Protein 4LH6 (pdb70)

Organism: Enterococcus faecalis (strain ATCC 700802 / V583) (NCBI:txid226185)

CATH classification: 1.10.287.610 (+2 more: 3.30.1490.70, 3.30.470.30)

Sequence (322 aa):
EQQPLTLTAATTRAQELRKQLNQYSSHEYYVKDQPSVEDYVYDRLYKELVDIETEEFPDLITPDSPTQRVGGKVLSGFEKAPHDIPMYSLNDGFSKEDIFAFDERVRKAIGKPVAYCCELKIDGLAISLRYENGVFVRGATRGDGTVGENITENLRTVRSVPMRLTEPISVEVRGEECYMPKQSFVALNEEREENGQDIFANPRNAAAGSLRQQLDTKIVAKRNNLNTFLYYTVADFGPMKAKTQQFEALEELSAIGFRTNPERQQLCQSIDEVWAYIEEYHEKRSTLPYEIDGIVIKVNEFALQDDELGFTVKAPRRWAIAYKKFPPEEAET

Nearest PDB structures (foldseek):
  1tae-assembly1_A  TM=7.612E-01  e=9.261E-59  Enterococcus faecalis V583
  8jyd-assembly1_A  TM=7.600E-01  e=1.584E-55  Enterococcus faecalis V583
  5fpr-assembly1_A  TM=9.418E-01  e=7.174E-47  Staphylococcus aureus
  3jsn-assembly1_A  TM=9.505E-01  e=4.421E-44  Staphylococcus aureus
  6ksd-assembly1_A  TM=7.596E-01  e=4.116E-35  Mycobacterium tuberculosis H37Rv

Structure (mmCIF, N/CA/C/O backbone):
data_4LH6
#
_entry.id   4LH6
#
_cell.length_a   48.955
_cell.length_b   104.377
_cell.length_c   136.709
_cell.angle_alpha   90.00
_cell.angle_beta   90.00
_cell.angle_gamma   90.00
#
_symmetry.space_group_name_H-M   'C 2 2 21'
#
loop_
_entity.id
_entity.type
_entity.pdbx_description
1 polymer 'DNA ligase'
2 non-polymer 4-amino-2-bromothieno[3,2-c]pyridine-7-carboxamide
3 non-polymer 'BETA-NICOTINAMIDE RIBOSE MONOPHOSPHATE'
4 non-polymer 'ACETATE ION'
5 non-polymer 'SODIUM ION'
6 water water
#
loop_
_atom_site.group_PDB
_atom_site.id
_atom_site.type_symbol
_atom_site.label_atom_id
_atom_site.label_alt_id
_atom_site.label_comp_id
_atom_site.label_asym_id
_atom_site.label_entity_id
_atom_site.label_seq_id
_atom_site.pdbx_PDB_ins_code
_atom_site.Cartn_x
_atom_site.Cartn_y
_atom_site.Cartn_z
_atom_site.occupancy
_atom_site.B_iso_or_equiv
_atom_site.auth_seq_id
_atom_site.auth_comp_id
_atom_site.auth_asym_id
_atom_site.auth_atom_id
_atom_site.pdbx_PDB_model_num
ATOM 1 N N . GLU A 1 2 ? -31.305 61.853 18.726 1.00 58.86 2 GLU A N 1
ATOM 2 C CA . GLU A 1 2 ? -29.894 62.326 18.818 1.00 58.44 2 GLU A CA 1
ATOM 3 C C . GLU A 1 2 ? -29.067 61.520 19.830 1.00 56.42 2 GLU A C 1
ATOM 4 O O . GLU A 1 2 ? -27.947 61.906 20.167 1.00 56.91 2 GLU A O 1
ATOM 10 N N . GLN A 1 3 ? -29.613 60.399 20.300 1.00 54.18 3 GLN A N 1
ATOM 11 C CA . GLN A 1 3 ? -28.916 59.545 21.268 1.00 52.00 3 GLN A CA 1
ATOM 12 C C . GLN A 1 3 ? -27.863 58.666 20.574 1.00 50.42 3 GLN A C 1
ATOM 13 O O . GLN A 1 3 ? -28.111 58.143 19.487 1.00 50.69 3 GLN A O 1
ATOM 19 N N . GLN A 1 4 ? -26.697 58.521 21.210 1.00 47.57 4 GLN A N 1
ATOM 20 C CA . GLN A 1 4 ? -25.586 57.689 20.703 1.00 45.13 4 GLN A CA 1
ATOM 21 C C . GLN A 1 4 ? -26.008 56.215 20.615 1.00 43.37 4 GLN A C 1
ATOM 22 O O . GLN A 1 4 ? -26.698 55.719 21.509 1.00 44.90 4 GLN A O 1
ATOM 28 N N . PRO A 1 5 ? -25.614 55.515 19.531 1.00 39.44 5 PRO A N 1
ATOM 29 C CA . PRO A 1 5 ? -26.055 54.125 19.365 1.00 37.53 5 PRO A CA 1
ATOM 30 C C . PRO A 1 5 ? -25.496 53.133 20.384 1.00 35.06 5 PRO A C 1
ATOM 31 O O . PRO A 1 5 ? -26.204 52.209 20.776 1.00 34.53 5 PRO A O 1
ATOM 35 N N . LEU A 1 6 ? -24.242 53.309 20.797 1.00 33.51 6 LEU A N 1
ATOM 36 C CA . LEU A 1 6 ? -23.592 52.346 21.683 1.00 32.56 6 LEU A CA 1
ATOM 37 C C . LEU A 1 6 ? -23.696 52.735 23.154 1.00 31.72 6 LEU A C 1
ATOM 38 O O . LEU A 1 6 ? -23.446 53.880 23.522 1.00 32.37 6 LEU A O 1
ATOM 43 N N . THR A 1 7 ? -24.079 51.770 23.983 1.00 31.54 7 THR A N 1
ATOM 44 C CA . THR A 1 7 ? -23.888 51.879 25.424 1.00 31.04 7 THR A CA 1
ATOM 45 C C . THR A 1 7 ? -22.433 51.526 25.718 1.00 31.27 7 THR A C 1
ATOM 46 O O . THR A 1 7 ? -21.723 51.018 24.845 1.00 30.96 7 THR A O 1
ATOM 50 N N . LEU A 1 8 ? -21.991 51.774 26.946 1.00 31.24 8 LEU A N 1
ATOM 51 C CA . LEU A 1 8 ? -20.623 51.429 27.335 1.00 31.61 8 LEU A CA 1
ATOM 52 C C . LEU A 1 8 ? -20.369 49.927 27.191 1.00 30.80 8 LEU A C 1
ATOM 53 O O . LEU A 1 8 ? -19.337 49.518 26.661 1.00 31.15 8 LEU A O 1
ATOM 58 N N . THR A 1 9 ? -21.311 49.106 27.649 1.00 30.63 9 THR A N 1
ATOM 59 C CA . THR A 1 9 ? -21.147 47.657 27.588 1.00 31.10 9 THR A CA 1
ATOM 60 C C . THR A 1 9 ? -21.100 47.163 26.131 1.00 30.79 9 THR A C 1
ATOM 61 O O . THR A 1 9 ? -20.282 46.305 25.790 1.00 30.81 9 THR A O 1
ATOM 65 N N . ALA A 1 10 ? -21.949 47.728 25.273 1.00 30.14 10 ALA A N 1
ATOM 66 C CA . ALA A 1 10 ? -21.935 47.382 23.850 1.00 29.57 10 ALA A CA 1
ATOM 67 C C . ALA A 1 10 ? -20.620 47.824 23.204 1.00 29.21 10 ALA A C 1
ATOM 68 O O . ALA A 1 10 ? -20.041 47.090 22.399 1.00 28.83 10 ALA A O 1
ATOM 70 N N . ALA A 1 11 ? -20.154 49.016 23.567 1.00 29.01 11 ALA A N 1
ATOM 71 C CA . ALA A 1 11 ? -18.895 49.544 23.045 1.00 28.88 11 ALA A CA 1
ATOM 72 C C . ALA A 1 11 ? -17.709 48.705 23.503 1.00 29.47 11 ALA A C 1
ATOM 73 O O . ALA A 1 11 ? -16.770 48.476 22.735 1.00 29.02 11 ALA A O 1
ATOM 75 N N . THR A 1 12 ? -17.754 48.255 24.755 1.00 29.78 12 THR A N 1
ATOM 76 C CA . THR A 1 12 ? -16.685 47.436 25.324 1.00 30.27 12 THR A CA 1
ATOM 77 C C . THR A 1 12 ? -16.559 46.106 24.588 1.00 30.34 12 THR A C 1
ATOM 78 O O . THR A 1 12 ? -15.461 45.688 24.225 1.00 31.04 12 THR A O 1
ATOM 82 N N . THR A 1 13 ? -17.690 45.447 24.361 1.00 30.16 13 THR A N 1
ATOM 83 C CA . THR A 1 13 ? -17.704 44.168 23.658 1.00 29.80 13 THR A CA 1
ATOM 84 C C . THR A 1 13 ? -17.288 44.339 22.193 1.00 29.92 13 THR A C 1
ATOM 85 O O . THR A 1 13 ? -16.488 43.549 21.680 1.00 29.22 13 THR A O 1
ATOM 89 N N . ARG A 1 14 ? -17.799 45.381 21.539 1.00 28.75 14 ARG A N 1
ATOM 90 C CA . ARG A 1 14 ? -17.454 45.639 20.139 1.00 28.73 14 ARG A CA 1
ATOM 91 C C . ARG A 1 14 ? -15.968 45.959 19.972 1.00 28.46 14 ARG A C 1
ATOM 92 O O . ARG A 1 14 ? -15.335 45.497 19.019 1.00 28.13 14 ARG A O 1
ATOM 100 N N . ALA A 1 15 ? -15.418 46.758 20.886 1.00 28.74 15 ALA A N 1
ATOM 101 C CA . ALA A 1 15 ? -13.985 47.079 20.871 1.00 28.34 15 ALA A CA 1
ATOM 102 C C . ALA A 1 15 ? -13.139 45.815 20.982 1.00 28.77 15 ALA A C 1
ATOM 103 O O . ALA A 1 15 ? -12.162 45.646 20.250 1.00 28.27 15 ALA A O 1
ATOM 105 N N . GLN A 1 16 ? -13.518 44.928 21.899 1.00 29.34 16 GLN A N 1
ATOM 106 C CA . GLN A 1 16 ? -12.847 43.640 22.043 1.00 30.97 16 GLN A CA 1
ATOM 107 C C . GLN A 1 16 ? -12.884 42.850 20.733 1.00 30.48 16 GLN A C 1
ATOM 108 O O . GLN A 1 16 ? -11.857 42.348 20.290 1.00 30.08 16 GLN A O 1
ATOM 114 N N . GLU A 1 17 ? -14.061 42.758 20.114 1.00 30.07 17 GLU A N 1
ATOM 115 C CA . GLU A 1 17 ? -14.210 42.069 18.827 1.00 30.02 17 GLU A CA 1
ATOM 116 C C . GLU A 1 17 ? -13.292 42.670 17.760 1.00 28.41 17 GLU A C 1
ATOM 117 O O . GLU A 1 17 ? -12.573 41.952 17.067 1.00 27.59 17 GLU A O 1
ATOM 123 N N . LEU A 1 18 ? -13.340 43.989 17.629 1.00 27.75 18 LEU A N 1
ATOM 124 C CA . LEU A 1 18 ? -12.545 44.695 16.623 1.00 26.95 18 LEU A CA 1
ATOM 125 C C . LEU A 1 18 ? -11.047 44.478 16.836 1.00 26.97 18 LEU A C 1
ATOM 126 O O . LEU A 1 18 ? -10.314 44.229 15.880 1.00 27.30 18 LEU A O 1
ATOM 131 N N . ARG A 1 19 ? -10.595 44.560 18.084 1.00 27.93 19 ARG A N 1
ATOM 132 C CA . ARG A 1 19 ? -9.172 44.358 18.383 1.00 2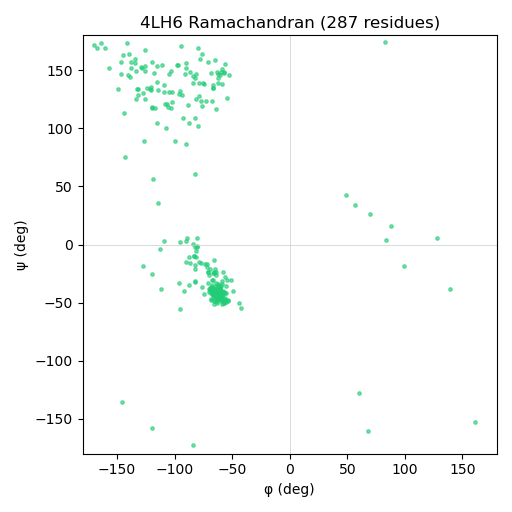8.38 19 ARG A CA 1
ATOM 133 C C . ARG A 1 19 ? -8.697 42.964 18.001 1.00 28.77 19 ARG A C 1
ATOM 134 O O . ARG A 1 19 ? -7.612 42.807 17.439 1.00 28.18 19 ARG A O 1
ATOM 142 N N . LYS A 1 20 ? -9.503 41.956 18.313 1.00 29.62 20 LYS A N 1
ATOM 143 C CA . LYS A 1 20 ? -9.176 40.583 17.950 1.00 30.50 20 LYS A CA 1
ATOM 144 C C . LYS A 1 20 ? -9.043 40.445 16.434 1.00 29.33 20 LYS A C 1
ATOM 145 O O . LYS A 1 20 ? -8.057 39.897 15.940 1.00 28.60 20 LYS A O 1
ATOM 151 N N . GLN A 1 21 ? -10.012 40.981 15.701 1.00 28.09 21 GLN A N 1
ATOM 152 C CA . GLN A 1 21 ? -10.014 40.889 14.243 1.00 28.14 21 GLN A CA 1
ATOM 153 C C . GLN A 1 21 ? -8.866 41.671 13.596 1.00 26.58 21 GLN A C 1
ATOM 154 O O . GLN A 1 21 ? -8.240 41.192 12.649 1.00 25.93 21 GLN A O 1
ATOM 160 N N . LEU A 1 22 ? -8.600 42.870 14.107 1.00 24.85 22 LEU A N 1
ATOM 161 C CA . LEU A 1 22 ? -7.523 43.716 13.577 1.00 25.17 22 LEU A CA 1
ATOM 162 C C . LEU A 1 22 ? -6.141 43.130 13.889 1.00 24.89 22 LEU A C 1
ATOM 163 O O . LEU A 1 22 ? -5.226 43.209 13.060 1.00 24.57 22 LEU A O 1
ATOM 168 N N . ASN A 1 23 ? -5.993 42.535 15.071 1.00 25.99 23 ASN A N 1
ATOM 169 C CA . ASN A 1 23 ? -4.743 41.859 15.426 1.00 26.78 23 ASN A CA 1
ATOM 170 C C . ASN A 1 23 ? -4.480 40.655 14.518 1.00 27.07 23 ASN A C 1
ATOM 171 O O . ASN A 1 23 ? -3.339 40.419 14.102 1.00 27.25 23 ASN A O 1
ATOM 176 N N . GLN A 1 24 ? -5.540 39.917 14.189 1.00 26.87 24 GLN A N 1
ATOM 177 C CA . GLN A 1 24 ? -5.442 38.790 13.266 1.00 27.53 24 GLN A CA 1
ATOM 178 C C . GLN A 1 24 ? -5.007 39.274 11.883 1.00 26.51 24 GLN A C 1
ATOM 179 O O . GLN A 1 24 ? -4.066 38.738 11.300 1.00 25.74 24 GLN A O 1
ATOM 185 N N . TYR A 1 25 ? -5.688 40.294 11.368 1.00 25.36 25 TYR A N 1
ATOM 186 C CA . TYR A 1 25 ? -5.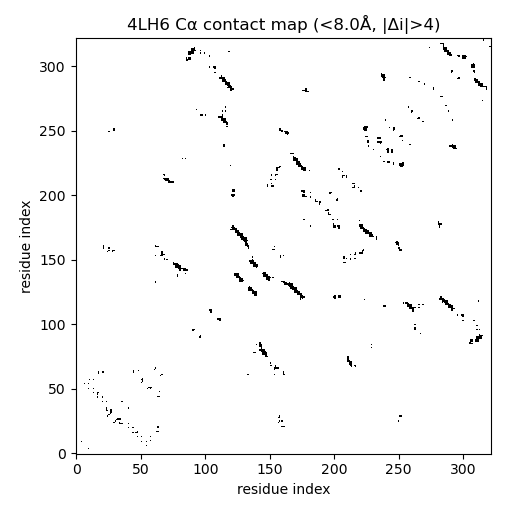393 40.806 10.034 1.00 25.88 25 TYR A CA 1
ATOM 187 C C . TYR A 1 25 ? -3.965 41.340 9.939 1.00 26.05 25 TYR A C 1
ATOM 188 O O . TYR A 1 25 ? -3.281 41.116 8.939 1.00 26.10 25 TYR A O 1
ATOM 197 N N A SER A 1 26 ? -3.521 42.047 10.975 0.50 26.18 26 SER A N 1
ATOM 198 N N B SER A 1 26 ? -3.537 42.044 10.984 0.50 25.95 26 SER A N 1
ATOM 199 C CA A SER A 1 26 ? -2.160 42.577 11.007 0.50 26.22 26 SER A CA 1
ATOM 200 C CA B SER A 1 26 ? -2.187 42.591 11.062 0.50 25.89 26 SER A CA 1
ATOM 201 C C A SER A 1 26 ? -1.137 41.448 11.008 0.50 25.94 26 SER A C 1
ATOM 202 C C B SER A 1 26 ? -1.147 41.467 11.030 0.50 25.75 26 SER A C 1
ATOM 203 O O A SER A 1 26 ? -0.130 41.516 10.296 0.50 25.67 26 SER A O 1
ATOM 204 O O B SER A 1 26 ? -0.145 41.558 10.315 0.50 25.63 26 SER A O 1
ATOM 209 N N . HIS A 1 27 ? -1.404 40.402 11.787 1.00 25.56 27 HIS A N 1
ATOM 210 C CA . HIS A 1 27 ? -0.528 39.222 11.801 1.00 26.28 27 HIS A CA 1
ATOM 211 C C . HIS A 1 27 ? -0.416 38.598 10.432 1.00 26.98 27 HIS A C 1
ATOM 212 O O . HIS A 1 27 ? 0.683 38.288 9.977 1.00 27.73 27 HIS A O 1
ATOM 219 N N . GLU A 1 28 ? -1.551 38.430 9.754 1.00 26.72 28 GLU A N 1
ATOM 220 C CA . GLU A 1 28 ? -1.570 37.885 8.392 1.00 27.49 28 GLU A CA 1
ATOM 221 C C . GLU A 1 28 ? -0.780 38.763 7.424 1.00 27.40 28 GLU A C 1
ATOM 222 O O . GLU A 1 28 ? 0.014 38.270 6.620 1.00 27.95 28 GLU A O 1
ATOM 228 N N . TYR A 1 29 ? -1.005 40.068 7.516 1.00 27.40 29 TYR A N 1
ATOM 229 C CA . TYR A 1 29 ? -0.415 41.046 6.601 1.00 27.94 29 TYR A CA 1
ATOM 230 C C . TYR A 1 29 ? 1.099 41.185 6.783 1.00 28.44 29 TYR A C 1
ATOM 231 O O . TYR A 1 29 ? 1.843 41.165 5.802 1.00 29.89 29 TYR A O 1
ATOM 240 N N . TYR A 1 30 ? 1.541 41.303 8.033 1.00 28.72 30 TYR A N 1
ATOM 241 C CA . TYR A 1 30 ? 2.947 41.590 8.347 1.00 29.01 30 TYR A CA 1
ATOM 242 C C . TYR A 1 30 ? 3.806 40.344 8.552 1.00 30.37 30 TYR A C 1
ATOM 243 O O . TYR A 1 30 ? 4.956 40.312 8.117 1.00 32.43 30 TYR A O 1
ATOM 252 N N . VAL A 1 31 ? 3.258 39.333 9.223 1.00 30.21 31 VAL A N 1
ATOM 253 C CA . VAL A 1 31 ? 4.033 38.154 9.620 1.00 31.04 31 VAL A CA 1
ATOM 254 C C . VAL A 1 31 ? 3.885 37.013 8.608 1.00 33.15 31 VAL A C 1
ATOM 255 O O . VAL A 1 31 ? 4.880 36.514 8.086 1.00 32.50 31 VAL A O 1
ATOM 259 N N . LYS A 1 32 ? 2.653 36.601 8.323 1.00 34.95 32 LYS A N 1
ATOM 260 C CA . LYS A 1 32 ? 2.424 35.567 7.311 1.00 36.46 32 LYS A CA 1
ATOM 261 C C . LYS A 1 32 ? 2.690 36.071 5.890 1.00 36.86 32 LYS A C 1
ATOM 262 O O . LYS A 1 32 ? 2.958 35.269 4.990 1.00 37.69 32 LYS A O 1
ATOM 268 N N . ASP A 1 33 ? 2.609 37.390 5.696 1.00 36.97 33 ASP A N 1
ATOM 269 C CA . ASP A 1 33 ? 2.688 38.012 4.369 1.00 37.29 33 ASP A CA 1
ATOM 270 C C . ASP A 1 33 ? 1.617 37.434 3.437 1.00 37.84 33 ASP A C 1
ATOM 271 O O . ASP A 1 33 ? 1.828 37.284 2.232 1.00 36.11 33 ASP A O 1
ATOM 276 N N . GLN A 1 34 ? 0.467 37.111 4.023 1.00 36.85 34 GLN A N 1
ATOM 277 C CA . GLN A 1 34 ? -0.654 36.519 3.309 1.00 37.14 34 GLN A CA 1
ATOM 278 C C . GLN A 1 34 ? -1.944 37.085 3.892 1.00 35.20 34 GLN A C 1
ATOM 279 O O . GLN A 1 34 ? -2.629 36.403 4.655 1.00 33.89 34 GLN A O 1
ATOM 285 N N . PRO A 1 35 ? -2.267 38.346 3.551 1.00 34.59 35 PRO A N 1
ATOM 286 C CA . PRO A 1 35 ? -3.489 38.946 4.087 1.00 33.08 35 PRO A CA 1
ATOM 287 C C . PRO A 1 35 ? -4.740 38.262 3.543 1.00 33.26 35 PRO A C 1
ATOM 288 O O . PRO A 1 35 ? -4.825 38.003 2.341 1.00 33.03 35 PRO A O 1
ATOM 292 N N . SER A 1 36 ? -5.684 37.965 4.432 1.00 31.37 36 SER A N 1
ATOM 293 C CA . SER A 1 36 ? -6.963 37.375 4.042 1.00 31.57 36 SER A CA 1
ATOM 294 C C . SER A 1 36 ? -7.955 38.439 3.559 1.00 31.57 36 SER A C 1
ATOM 295 O O . SER A 1 36 ? -8.948 38.113 2.903 1.00 31.95 36 SER A O 1
ATOM 298 N N . VAL A 1 37 ? -7.700 39.705 3.888 1.00 30.69 37 VAL A N 1
ATOM 299 C CA . VAL A 1 37 ? -8.583 40.796 3.463 1.00 30.39 37 VAL A CA 1
ATOM 300 C C . VAL A 1 37 ? -7.806 41.928 2.798 1.00 30.79 37 VAL A C 1
ATOM 301 O O . VAL A 1 37 ? -6.620 42.135 3.081 1.00 29.97 37 VAL A O 1
ATOM 305 N N . GLU A 1 38 ? -8.485 42.653 1.910 1.00 31.37 38 GLU A N 1
ATOM 306 C CA . GLU A 1 38 ? -7.904 43.831 1.269 1.00 32.63 38 GLU A CA 1
ATOM 307 C C . GLU A 1 38 ? -7.770 44.967 2.279 1.00 31.05 38 GLU A C 1
ATOM 308 O O . GLU A 1 38 ? -8.475 45.003 3.287 1.00 29.68 38 GLU A O 1
ATOM 314 N N . ASP A 1 39 ? -6.863 45.894 1.997 1.00 30.15 39 ASP A N 1
ATOM 315 C CA . ASP A 1 39 ? -6.573 46.995 2.914 1.00 29.40 39 ASP A CA 1
ATOM 316 C C . ASP A 1 39 ? -7.822 47.799 3.291 1.00 29.53 39 ASP A C 1
ATOM 317 O O . ASP A 1 39 ? -7.940 48.241 4.431 1.00 30.31 39 ASP A O 1
ATOM 322 N N . TYR A 1 40 ? -8.755 47.976 2.353 1.00 29.67 40 TYR A N 1
ATOM 323 C CA . TYR A 1 40 ? -9.965 48.753 2.635 1.00 29.84 40 TYR A CA 1
ATOM 324 C C . TYR A 1 40 ? -10.797 48.121 3.755 1.00 28.16 40 TYR A C 1
ATOM 325 O O . TYR A 1 40 ? -11.392 48.832 4.561 1.00 28.38 40 TYR A O 1
ATOM 334 N N . VAL A 1 41 ? -10.810 46.792 3.816 1.00 28.05 41 VAL A N 1
ATOM 335 C CA . VAL A 1 41 ? -11.530 46.076 4.870 1.00 26.78 41 VAL A CA 1
ATOM 336 C C . VAL A 1 41 ? -10.883 46.353 6.230 1.00 26.24 41 VAL A C 1
ATOM 337 O O . VAL A 1 41 ? -11.562 46.728 7.194 1.00 26.13 41 VAL A O 1
ATOM 341 N N . TYR A 1 42 ? -9.566 46.170 6.298 1.00 25.16 42 TYR A N 1
ATOM 342 C CA . TYR A 1 42 ? -8.799 46.475 7.505 1.00 25.22 42 TYR A CA 1
ATOM 343 C C . TYR A 1 42 ? -9.011 47.924 7.940 1.00 25.39 42 TYR A C 1
ATOM 344 O O . TYR A 1 42 ? -9.303 48.192 9.103 1.00 25.32 42 TYR A O 1
ATOM 353 N N . ASP A 1 43 ? -8.866 48.856 7.000 1.00 25.38 43 ASP A N 1
ATOM 354 C CA . ASP A 1 43 ? -8.985 50.281 7.306 1.00 25.84 43 ASP A CA 1
ATOM 355 C C . ASP A 1 43 ? -10.370 50.627 7.864 1.00 25.64 43 ASP A C 1
ATOM 356 O O . ASP A 1 43 ? -10.493 51.458 8.765 1.00 24.80 43 ASP A O 1
ATOM 361 N N . ARG A 1 44 ? -11.399 49.982 7.324 1.00 25.14 44 ARG A N 1
ATOM 362 C CA . ARG A 1 44 ? -12.775 50.228 7.746 1.00 26.29 44 ARG A CA 1
ATOM 363 C C . ARG A 1 44 ? -12.993 49.825 9.198 1.00 25.71 44 ARG A C 1
ATOM 364 O O . ARG A 1 44 ? -13.559 50.585 9.974 1.00 25.84 44 ARG A O 1
ATOM 372 N N . LEU A 1 45 ? -12.555 48.621 9.553 1.00 25.66 45 LEU A N 1
ATOM 373 C CA . LEU A 1 45 ? -12.699 48.131 10.923 1.00 25.83 45 LEU A CA 1
ATOM 374 C C . LEU A 1 45 ? -11.819 48.920 11.896 1.00 26.15 45 LEU A C 1
ATOM 375 O O . LEU A 1 45 ? -12.216 49.161 13.039 1.00 25.58 45 LEU A O 1
ATOM 380 N N . TYR A 1 46 ? -10.643 49.340 11.433 1.00 25.69 46 TYR A N 1
ATOM 381 C CA . TYR A 1 46 ? -9.734 50.155 12.238 1.00 26.74 46 TYR A CA 1
ATOM 382 C C . TYR A 1 46 ? -10.381 51.496 12.613 1.00 26.51 46 TYR A C 1
ATOM 383 O O . TYR A 1 46 ? -10.341 51.909 13.771 1.00 26.74 46 TYR A O 1
ATOM 392 N N . LYS A 1 47 ? -10.991 52.160 11.635 1.00 26.69 47 LYS A N 1
ATOM 393 C CA . LYS A 1 47 ? -11.709 53.407 11.891 1.00 27.35 47 LYS A CA 1
ATOM 394 C C . LYS A 1 47 ? -12.838 53.225 12.913 1.00 26.44 47 LYS A C 1
ATOM 395 O O . LYS A 1 47 ? -13.034 54.080 13.778 1.00 26.10 47 LYS A O 1
ATOM 401 N N . GLU A 1 48 ? -13.572 52.115 12.822 1.00 26.46 48 GLU A N 1
ATOM 402 C CA . GLU A 1 48 ? -14.657 51.850 13.770 1.00 25.59 48 GLU A CA 1
ATOM 403 C C . GLU A 1 48 ? -14.109 51.810 15.197 1.00 25.87 48 GLU A C 1
ATOM 404 O O . GLU A 1 48 ? -14.707 52.386 16.108 1.00 26.43 48 GLU A O 1
ATOM 410 N N . LEU A 1 49 ? -12.964 51.143 15.374 1.00 25.42 49 LEU A N 1
ATOM 411 C CA . LEU A 1 49 ? -12.291 51.072 16.674 1.00 25.67 49 LEU A CA 1
ATOM 412 C C . LEU A 1 49 ? -11.845 52.455 17.157 1.00 26.24 49 LEU A C 1
ATOM 413 O O . LEU A 1 49 ? -12.074 52.810 18.313 1.00 25.48 49 LEU A O 1
ATOM 418 N N . VAL A 1 50 ? -11.218 53.228 16.270 1.00 26.53 50 VAL A N 1
ATOM 419 C CA . VAL A 1 50 ? -10.797 54.597 16.597 1.00 26.79 50 VAL A CA 1
ATOM 420 C C . VAL A 1 50 ? -11.981 55.415 17.130 1.00 27.36 50 VAL A C 1
ATOM 421 O O . VAL A 1 50 ? -11.875 56.071 18.173 1.00 26.80 50 VAL A O 1
ATOM 425 N N . ASP A 1 51 ? -13.112 55.345 16.430 1.00 27.60 51 ASP A N 1
ATOM 426 C CA . ASP A 1 51 ? -14.303 56.096 16.826 1.00 27.80 51 ASP A CA 1
ATOM 427 C C . ASP A 1 51 ? -14.868 55.644 18.175 1.00 27.83 51 ASP A C 1
ATOM 428 O O . ASP A 1 51 ? -15.319 56.481 18.954 1.00 27.99 51 ASP A O 1
ATOM 433 N N . ILE A 1 52 ? -14.832 54.339 18.462 1.00 27.17 52 ILE A N 1
ATOM 434 C CA . ILE A 1 52 ? -15.232 53.839 19.788 1.00 27.56 52 ILE A CA 1
ATOM 435 C C . ILE A 1 52 ? -14.302 54.383 20.871 1.00 27.90 52 ILE A C 1
ATOM 436 O O . ILE A 1 52 ? -14.756 54.832 21.924 1.00 28.43 52 ILE A O 1
ATOM 441 N N . GLU A 1 53 ? -12.998 54.340 20.603 1.00 28.44 53 GLU A N 1
ATOM 442 C CA . GLU A 1 53 ? -11.999 54.799 21.569 1.00 27.99 53 GLU A CA 1
ATOM 443 C C . GLU A 1 53 ? -12.066 56.304 21.813 1.00 29.11 53 GLU A C 1
ATOM 444 O O . GLU A 1 53 ? -11.747 56.779 22.905 1.00 29.14 53 GLU A O 1
ATOM 450 N N . THR A 1 54 ? -12.473 57.047 20.790 1.00 29.62 54 THR A N 1
ATOM 451 C CA . THR A 1 54 ? -12.679 58.485 20.908 1.00 31.62 54 THR A CA 1
ATOM 452 C C . THR A 1 54 ? -13.877 58.793 21.813 1.00 32.52 54 THR A C 1
ATOM 453 O O . THR A 1 54 ? -13.800 59.669 22.677 1.00 32.79 54 THR A O 1
ATOM 457 N N A GLU A 1 55 ? -14.971 58.061 21.613 0.50 32.85 55 GLU A N 1
ATOM 458 N N B GLU A 1 55 ? -14.974 58.065 21.614 0.50 32.89 55 GLU A N 1
ATOM 459 C CA A GLU A 1 55 ? -16.197 58.253 22.388 0.50 33.85 55 GLU A CA 1
ATOM 460 C CA B GLU A 1 55 ? -16.194 58.262 22.398 0.50 33.92 55 GLU A CA 1
ATOM 461 C C A GLU A 1 55 ? -16.097 57.667 23.802 0.50 34.21 55 GLU A C 1
ATOM 462 C C B GLU A 1 55 ? -16.098 57.666 23.807 0.50 34.25 55 GLU A C 1
ATOM 463 O O A GLU A 1 55 ? -16.686 58.206 24.741 0.50 35.23 55 GLU A O 1
ATOM 464 O O B GLU A 1 55 ? -16.691 58.199 24.747 0.50 35.26 55 GLU A O 1
ATOM 475 N N . PHE A 1 56 ? -15.349 56.573 23.944 1.00 33.55 56 PHE A N 1
ATOM 476 C CA . PHE A 1 56 ? -15.160 55.894 25.231 1.00 34.07 56 PHE A CA 1
ATOM 477 C C . PHE A 1 56 ? -13.657 55.683 25.517 1.00 33.58 56 PHE A C 1
ATOM 478 O O . PHE A 1 56 ? -13.150 54.574 25.371 1.00 32.55 56 PHE A O 1
ATOM 486 N N . PRO A 1 57 ? -12.934 56.753 25.917 1.00 34.07 57 PRO A N 1
ATOM 487 C CA . PRO A 1 57 ? -11.494 56.647 26.220 1.00 34.10 57 PRO A CA 1
ATOM 488 C C . PRO A 1 57 ? -11.108 55.578 27.253 1.00 34.58 57 PRO A C 1
ATOM 489 O O . PRO A 1 57 ? -10.008 55.019 27.173 1.00 32.98 57 PRO A O 1
ATOM 493 N N . ASP A 1 58 ? -11.999 55.290 28.203 1.00 34.58 58 ASP A N 1
ATOM 494 C CA . ASP A 1 58 ? -11.764 54.223 29.187 1.00 35.59 58 ASP A CA 1
ATOM 495 C C . ASP A 1 58 ? -11.522 52.858 28.549 1.00 34.86 58 ASP A C 1
ATOM 496 O O . ASP A 1 58 ? -10.924 51.978 29.171 1.00 34.92 58 ASP A O 1
ATOM 501 N N . LEU A 1 59 ? -12.007 52.675 27.321 1.00 33.97 59 LEU A N 1
ATOM 502 C CA . LEU A 1 59 ? -11.874 51.404 26.625 1.00 33.69 59 LEU A CA 1
ATOM 503 C C . LEU A 1 59 ? -10.528 51.234 25.935 1.00 32.77 59 LEU A C 1
ATOM 504 O O . LEU A 1 59 ? -10.228 50.147 25.455 1.00 32.53 59 LEU A O 1
ATOM 509 N N . ILE A 1 60 ? -9.731 52.299 25.870 1.00 32.60 60 ILE A N 1
ATOM 510 C CA . ILE A 1 60 ? -8.408 52.219 25.255 1.00 33.71 60 ILE A CA 1
ATOM 511 C C . ILE A 1 60 ? -7.522 51.342 26.124 1.00 35.27 60 ILE A C 1
ATOM 512 O O . ILE A 1 60 ? -7.363 51.595 27.319 1.00 34.76 60 ILE A O 1
ATOM 517 N N . THR A 1 61 ? -6.978 50.294 25.519 1.00 35.69 61 THR A N 1
ATOM 518 C CA . THR A 1 61 ? -6.044 49.415 26.192 1.00 36.88 61 THR A CA 1
ATOM 519 C C . THR A 1 61 ? -4.648 49.738 25.647 1.00 37.38 61 THR A C 1
ATOM 520 O O . THR A 1 61 ? -4.520 50.120 24.483 1.00 36.64 61 THR A O 1
ATOM 524 N N . PRO A 1 62 ? -3.599 49.620 26.491 1.00 38.55 62 PRO A N 1
ATOM 525 C CA . PRO A 1 62 ? -2.230 49.886 26.025 1.00 37.99 62 PRO A CA 1
ATOM 526 C C . PRO A 1 62 ? -1.816 49.045 24.810 1.00 38.10 62 PRO A C 1
ATOM 527 O O . PRO A 1 62 ? -0.974 49.480 24.021 1.00 39.59 62 PRO A O 1
ATOM 531 N N . ASP A 1 63 ? -2.409 47.861 24.668 1.00 37.00 63 ASP A N 1
ATOM 532 C CA . ASP A 1 63 ? -2.084 46.943 23.575 1.00 36.71 63 ASP A CA 1
ATOM 533 C C . ASP A 1 63 ? -3.015 47.057 22.353 1.00 35.49 63 ASP A C 1
ATOM 534 O O . ASP A 1 63 ? -2.861 46.302 21.393 1.00 35.83 63 ASP A O 1
ATOM 539 N N . SER A 1 64 ? -3.976 47.977 22.381 1.00 33.64 64 SER A N 1
ATOM 540 C CA . SER A 1 64 ? -4.892 48.155 21.239 1.00 31.94 64 SER A CA 1
ATOM 541 C C . SER A 1 64 ? -4.124 48.464 19.953 1.00 31.26 64 SER A C 1
ATOM 542 O O . SER A 1 64 ? -3.078 49.109 20.007 1.00 30.64 64 SER A O 1
ATOM 545 N N . PRO A 1 65 ? -4.642 48.018 18.789 1.00 30.59 65 PRO A N 1
ATOM 546 C CA . PRO A 1 65 ? -3.995 48.363 17.515 1.00 30.36 65 PRO A CA 1
ATOM 547 C C . PRO A 1 65 ? -3.722 49.859 17.327 1.00 30.61 65 PRO A C 1
ATOM 548 O O . PRO A 1 65 ? -2.757 50.226 16.657 1.00 30.66 65 PRO A O 1
ATOM 552 N N . THR A 1 66 ? -4.561 50.711 17.910 1.00 30.85 66 THR A N 1
ATOM 553 C CA . THR A 1 66 ? -4.402 52.160 17.779 1.00 31.74 66 THR A CA 1
ATOM 554 C C . THR A 1 66 ? -3.170 52.699 18.512 1.00 33.21 66 THR A C 1
ATOM 555 O O . THR A 1 66 ? -2.691 53.790 18.204 1.00 33.63 66 THR A O 1
ATOM 559 N N . GLN A 1 67 ? -2.666 51.940 19.480 1.00 35.12 67 GLN A N 1
ATOM 560 C CA . GLN A 1 67 ? -1.491 52.354 20.249 1.00 37.71 67 GLN A CA 1
ATOM 561 C C . GLN A 1 67 ? -0.175 52.059 19.513 1.00 38.71 67 GLN A C 1
ATOM 562 O O . GLN A 1 67 ? 0.892 52.450 19.985 1.00 42.26 67 GLN A O 1
ATOM 568 N N . ARG A 1 68 ? -0.258 51.383 18.364 1.00 38.39 68 ARG A N 1
ATOM 569 C CA . ARG A 1 68 ? 0.912 51.045 17.537 1.00 37.86 68 ARG A CA 1
ATOM 570 C C . ARG A 1 68 ? 1.564 52.250 16.856 1.00 38.61 68 ARG A C 1
ATOM 571 O O . ARG A 1 68 ? 2.787 52.316 16.741 1.00 37.30 68 ARG A O 1
ATOM 579 N N . VAL A 1 69 ? 0.741 53.186 16.384 1.00 38.47 69 VAL A N 1
ATOM 580 C CA . VAL A 1 69 ? 1.191 54.220 15.438 1.00 38.61 69 VAL A CA 1
ATOM 581 C C . VAL A 1 69 ? 2.210 55.214 16.000 1.00 38.27 69 VAL A C 1
ATOM 582 O O . VAL A 1 69 ? 2.825 55.959 15.242 1.00 39.92 69 VAL A O 1
ATOM 586 N N . GLY A 1 70 ? 2.378 55.236 17.319 1.00 36.70 70 GLY A N 1
ATOM 587 C CA . GLY A 1 70 ? 3.373 56.095 17.947 1.00 36.39 70 GLY A CA 1
ATOM 588 C C . GLY A 1 70 ? 2.865 57.511 18.138 1.00 35.32 70 GLY A C 1
ATOM 589 O O . GLY A 1 70 ? 1.775 57.862 17.682 1.00 36.51 70 GLY A O 1
ATOM 590 N N . GLY A 1 71 ? 3.675 58.323 18.806 1.00 33.93 71 GLY A N 1
ATOM 591 C CA . GLY A 1 71 ? 3.282 59.673 19.199 1.00 33.16 71 GLY A CA 1
ATOM 592 C C . GLY A 1 71 ? 3.770 59.988 20.595 1.00 32.28 71 GLY A C 1
ATOM 593 O O . GLY A 1 71 ? 4.190 61.108 20.866 1.00 32.38 71 GLY A O 1
ATOM 594 N N . LYS A 1 72 ? 3.717 58.997 21.483 1.00 31.60 72 LYS A N 1
ATOM 595 C CA . LYS A 1 72 ? 4.236 59.154 22.835 1.00 31.39 72 LYS A CA 1
ATOM 596 C C . LYS A 1 72 ? 5.738 59.420 22.803 1.00 30.03 72 LYS A C 1
ATOM 597 O O . LYS A 1 72 ? 6.453 58.872 21.961 1.00 27.96 72 LYS A O 1
ATOM 603 N N . VAL A 1 73 ? 6.193 60.277 23.714 1.00 29.49 73 VAL A N 1
ATOM 604 C CA . VAL A 1 73 ? 7.606 60.604 23.876 1.00 29.55 73 VAL A CA 1
ATOM 605 C C . VAL A 1 73 ? 7.988 60.359 25.335 1.00 30.62 73 VAL A C 1
ATOM 606 O O . VAL A 1 73 ? 7.348 60.884 26.246 1.00 30.22 73 VAL A O 1
ATOM 610 N N . LEU A 1 74 ? 9.015 59.545 25.558 1.00 30.71 74 LEU A N 1
ATOM 611 C CA . LEU A 1 74 ? 9.489 59.272 26.914 1.00 32.43 74 LEU A CA 1
ATOM 612 C C . LEU A 1 74 ? 10.562 60.278 27.326 1.00 32.97 74 LEU A C 1
ATOM 613 O O . LEU A 1 74 ? 11.226 60.880 26.481 1.00 32.11 74 LEU A O 1
ATOM 618 N N . SER A 1 75 ? 10.714 60.461 28.636 1.00 33.91 75 SER A N 1
ATOM 619 C CA . SER A 1 75 ? 11.758 61.315 29.200 1.00 35.54 75 SER A CA 1
ATOM 620 C C . SER A 1 75 ? 13.073 60.545 29.276 1.00 34.55 75 SER A C 1
ATOM 621 O O . SER A 1 75 ? 14.156 61.118 29.152 1.00 34.17 75 SER A O 1
ATOM 624 N N . GLY A 1 76 ? 12.961 59.241 29.491 1.00 33.43 76 GLY A N 1
ATOM 625 C CA . GLY A 1 76 ? 14.108 58.342 29.490 1.00 33.11 76 GLY A CA 1
ATOM 626 C C . GLY A 1 76 ? 13.608 56.915 29.513 1.00 32.22 76 GLY A C 1
ATOM 627 O O . GLY A 1 76 ? 12.408 56.681 29.667 1.00 32.54 76 GLY A O 1
ATOM 628 N N . PHE A 1 77 ? 14.518 55.960 29.346 1.00 31.83 77 PHE A N 1
ATOM 629 C CA . PHE A 1 77 ? 14.172 54.552 29.468 1.00 31.55 77 PHE A CA 1
ATOM 630 C C . PHE A 1 77 ? 14.431 54.084 30.889 1.00 31.65 77 PHE A C 1
ATOM 631 O O . PHE A 1 77 ? 15.516 54.301 31.427 1.00 32.44 77 PHE A O 1
ATOM 639 N N . GLU A 1 78 ? 13.429 53.458 31.493 1.00 33.80 78 GLU A N 1
ATOM 640 C CA . GLU A 1 78 ? 13.611 52.766 32.759 1.00 34.94 78 GLU A CA 1
ATOM 641 C C . GLU A 1 78 ? 14.490 51.550 32.508 1.00 34.02 78 GLU A C 1
ATOM 642 O O . GLU A 1 78 ? 14.442 50.963 31.425 1.00 31.99 78 GLU A O 1
ATOM 648 N N . LYS A 1 79 ? 15.297 51.183 33.499 1.00 32.70 79 LYS A N 1
ATOM 649 C CA . LYS A 1 79 ? 16.028 49.914 33.457 1.00 32.95 79 LYS A CA 1
ATOM 650 C C . LYS A 1 79 ? 15.054 48.738 33.350 1.00 30.95 79 LYS A C 1
ATOM 651 O O . LYS A 1 79 ? 13.937 48.795 33.869 1.00 31.07 79 LYS A O 1
ATOM 657 N N . ALA A 1 80 ? 15.488 47.675 32.675 1.00 29.15 80 ALA A N 1
ATOM 658 C CA . ALA A 1 80 ? 14.668 46.483 32.476 1.00 28.68 80 ALA A CA 1
ATOM 659 C C . ALA A 1 80 ? 15.443 45.247 32.937 1.00 28.21 80 ALA A C 1
ATOM 660 O O . ALA A 1 80 ? 16.163 44.634 32.150 1.00 25.96 80 ALA A O 1
ATOM 662 N N . PRO A 1 81 ? 15.322 44.894 34.231 1.00 27.83 81 PRO A N 1
ATOM 663 C CA . PRO A 1 81 ? 15.982 43.687 34.720 1.00 27.68 81 PRO A CA 1
ATOM 664 C C . PRO A 1 81 ? 15.508 42.413 34.024 1.00 27.88 81 PRO A C 1
ATOM 665 O O . PRO A 1 81 ? 14.334 42.292 33.669 1.00 28.10 81 PRO A O 1
ATOM 669 N N . HIS A 1 82 ? 16.428 41.469 33.846 1.00 28.27 82 HIS A N 1
ATOM 670 C CA . HIS A 1 82 ? 16.104 40.154 33.319 1.00 28.97 82 HIS A CA 1
ATOM 671 C C . HIS A 1 82 ? 16.196 39.163 34.447 1.00 30.66 82 HIS A C 1
ATOM 672 O O . HIS A 1 82 ? 17.291 38.753 34.824 1.00 30.18 82 HIS A O 1
ATOM 679 N N . ASP A 1 83 ? 15.042 38.791 35.003 1.00 33.04 83 ASP A N 1
ATOM 680 C CA . ASP A 1 83 ? 14.980 37.871 36.150 1.00 35.67 83 ASP A CA 1
ATOM 681 C C . ASP A 1 83 ? 15.662 36.544 35.815 1.00 34.49 83 ASP A C 1
ATOM 682 O O . ASP A 1 83 ? 16.366 35.967 36.647 1.00 36.04 83 ASP A O 1
ATOM 687 N N . ILE A 1 84 ? 15.423 36.067 34.595 1.00 33.90 84 ILE A N 1
ATOM 688 C CA . ILE A 1 84 ? 16.144 34.945 34.013 1.00 32.57 84 ILE A CA 1
ATOM 689 C C . ILE A 1 84 ? 17.129 35.561 33.019 1.00 32.42 84 ILE A C 1
ATOM 690 O O . ILE A 1 84 ? 16.699 36.205 32.059 1.00 31.63 84 ILE A O 1
ATOM 695 N N . PRO A 1 85 ? 18.447 35.391 33.244 1.00 33.43 85 PRO A N 1
ATOM 696 C CA . PRO A 1 85 ? 19.427 36.076 32.388 1.00 32.98 85 PRO A CA 1
ATOM 697 C C . PRO A 1 85 ? 19.295 35.760 30.901 1.00 33.27 85 PRO A C 1
ATOM 698 O O . PRO A 1 85 ? 18.879 34.658 30.535 1.00 32.72 85 PRO A O 1
ATOM 702 N N . MET A 1 86 ? 19.642 36.733 30.063 1.00 33.06 86 MET A N 1
ATOM 703 C CA . MET A 1 86 ? 19.765 36.512 28.626 1.00 33.60 86 MET A CA 1
ATOM 704 C C . MET A 1 86 ? 21.203 36.097 28.345 1.00 34.51 86 MET A C 1
ATOM 705 O O . MET A 1 86 ? 22.062 36.928 28.051 1.00 35.57 86 MET A O 1
ATOM 710 N N . TYR A 1 87 ? 21.447 34.795 28.456 1.00 35.30 87 TYR A N 1
ATOM 711 C CA . TYR A 1 87 ? 22.789 34.219 28.291 1.00 35.75 87 TYR A CA 1
ATOM 712 C C . TYR A 1 87 ? 23.330 34.381 26.869 1.00 34.64 87 TYR A C 1
ATOM 713 O O . TYR A 1 87 ? 22.573 34.583 25.930 1.00 32.57 87 TYR A O 1
ATOM 722 N N . SER A 1 88 ? 24.650 34.296 26.733 1.00 34.79 88 SER A N 1
ATOM 723 C CA . SER A 1 88 ? 25.298 34.262 25.424 1.00 35.19 88 SER A CA 1
ATOM 724 C C . SER A 1 88 ? 25.874 32.872 25.218 1.00 33.42 88 SER A C 1
ATOM 725 O O . SER A 1 88 ? 26.169 32.168 26.179 1.00 34.66 88 SER A O 1
ATOM 728 N N . LEU A 1 89 ? 26.029 32.485 23.959 1.00 33.25 89 LEU A N 1
ATOM 729 C CA . LEU A 1 89 ? 26.499 31.148 23.621 1.00 32.42 89 LEU A CA 1
ATOM 730 C C . LEU A 1 89 ? 28.017 31.111 23.517 1.00 31.86 89 LEU A C 1
ATOM 731 O O . LEU A 1 89 ? 28.649 32.113 23.187 1.00 30.88 89 LEU A O 1
ATOM 736 N N . ASN A 1 90 ? 28.599 29.946 23.791 1.00 31.17 90 ASN A N 1
ATOM 737 C CA . ASN A 1 90 ? 29.988 29.693 23.421 1.00 31.81 90 ASN A CA 1
ATOM 738 C C . ASN A 1 90 ? 30.096 29.767 21.907 1.00 31.02 90 ASN A C 1
ATOM 739 O O . ASN A 1 90 ? 29.145 29.415 21.201 1.00 29.53 90 ASN A O 1
ATOM 744 N N . ASP A 1 91 ? 31.241 30.233 21.413 1.00 30.82 91 ASP A N 1
ATOM 745 C CA . ASP A 1 91 ? 31.465 30.379 19.974 1.00 30.76 91 ASP A CA 1
ATOM 746 C C . ASP A 1 91 ? 32.357 29.271 19.420 1.00 31.18 91 ASP A C 1
ATOM 747 O O . ASP A 1 91 ? 33.217 28.737 20.123 1.00 32.45 91 ASP A O 1
ATOM 752 N N . GLY A 1 92 ? 32.127 28.932 18.154 1.00 30.33 92 GLY A N 1
ATOM 753 C CA . GLY A 1 92 ? 33.008 28.059 17.380 1.00 31.17 92 GLY A CA 1
ATOM 754 C C . GLY A 1 92 ? 33.345 28.745 16.072 1.00 31.33 92 GLY A C 1
ATOM 755 O O . GLY A 1 92 ? 32.564 29.566 15.578 1.00 30.17 92 GLY A O 1
ATOM 756 N N . PHE A 1 93 ? 34.514 28.429 15.516 1.00 32.09 93 PHE A N 1
ATOM 757 C CA . PHE A 1 93 ? 34.983 29.065 14.278 1.00 33.13 93 PHE A CA 1
ATOM 758 C C . PHE A 1 93 ? 35.408 28.087 13.179 1.00 33.63 93 PHE A C 1
ATOM 759 O O . PHE A 1 93 ? 35.487 28.468 12.006 1.00 34.14 93 PHE A O 1
ATOM 767 N N . SER A 1 94 ? 35.672 26.836 13.547 1.00 33.34 94 SER A N 1
ATOM 768 C CA . SER A 1 94 ? 36.181 25.845 12.603 1.00 34.50 94 SER A CA 1
ATOM 769 C C . SER A 1 94 ? 35.321 24.593 12.586 1.00 33.91 94 SER A C 1
ATOM 770 O O . SER A 1 94 ? 34.483 24.388 13.462 1.00 33.03 94 SER A O 1
ATOM 773 N N . LYS A 1 95 ? 35.547 23.751 11.585 1.00 34.86 95 LYS A N 1
ATOM 774 C CA . LYS A 1 95 ? 34.938 22.429 11.545 1.00 35.38 95 LYS A CA 1
ATOM 775 C C . LYS A 1 95 ? 35.335 21.630 12.792 1.00 35.75 95 LYS A C 1
ATOM 776 O O . LYS A 1 95 ? 34.507 20.930 13.373 1.00 34.20 95 LYS A O 1
ATOM 782 N N . GLU A 1 96 ? 36.598 21.756 13.200 1.00 36.65 96 GLU A N 1
ATOM 783 C CA . GLU A 1 96 ? 37.106 21.119 14.418 1.00 37.08 96 GLU A CA 1
ATOM 784 C C . GLU A 1 96 ? 36.304 21.518 15.659 1.00 35.40 96 GLU A C 1
ATOM 785 O O . GLU A 1 96 ? 35.931 20.663 16.468 1.00 33.59 96 GLU A O 1
ATOM 791 N N . ASP A 1 97 ? 36.036 22.814 15.802 1.00 33.72 97 ASP A N 1
ATOM 792 C CA . ASP A 1 97 ? 35.271 23.319 16.948 1.00 32.97 97 ASP A CA 1
ATOM 793 C C . ASP A 1 97 ? 33.870 22.712 17.001 1.00 31.58 97 ASP A C 1
ATOM 794 O O . ASP A 1 97 ? 33.376 22.368 18.073 1.00 30.42 97 ASP A O 1
ATOM 799 N N . ILE A 1 98 ? 33.236 22.577 15.840 1.00 31.11 98 ILE A N 1
ATOM 800 C CA . ILE A 1 98 ? 31.859 22.085 15.775 1.00 31.08 98 ILE A CA 1
ATOM 801 C C . ILE A 1 98 ? 31.784 20.576 16.025 1.00 31.11 98 ILE A C 1
ATOM 802 O O . ILE A 1 98 ? 30.912 20.110 16.757 1.00 30.82 98 ILE A O 1
ATOM 807 N N . PHE A 1 99 ? 32.703 19.818 15.433 1.00 31.18 99 PHE A N 1
ATOM 808 C CA . PHE A 1 99 ? 32.758 18.374 15.670 1.00 31.45 99 PHE A CA 1
ATOM 809 C C . PHE A 1 99 ? 33.182 18.060 17.109 1.00 29.97 99 PHE A C 1
ATOM 810 O O . PHE A 1 99 ? 32.683 17.109 17.710 1.00 30.57 99 PHE A O 1
ATOM 818 N N . ALA A 1 100 ? 34.087 18.867 17.661 1.00 28.81 100 ALA A N 1
ATOM 819 C CA . ALA A 1 100 ? 34.476 18.745 19.071 1.00 28.81 100 ALA A CA 1
ATOM 820 C C . ALA A 1 100 ? 33.286 19.000 20.003 1.00 28.49 100 ALA A C 1
ATOM 821 O O . ALA A 1 100 ? 33.113 18.297 21.001 1.00 28.93 100 ALA A O 1
ATOM 823 N N . PHE A 1 101 ? 32.465 19.999 19.675 1.00 27.71 101 PHE A N 1
ATOM 824 C CA . PHE A 1 101 ? 31.239 20.275 20.434 1.00 27.35 101 PHE A CA 1
ATOM 825 C C . PHE A 1 101 ? 30.343 19.036 20.448 1.00 26.92 101 PHE A C 1
ATOM 826 O O . PHE A 1 101 ? 29.911 18.586 21.514 1.00 26.12 101 PHE A O 1
ATOM 834 N N . ASP A 1 102 ? 30.103 18.469 19.267 1.00 26.89 102 ASP A N 1
ATOM 835 C CA . ASP A 1 102 ? 29.300 17.253 19.138 1.00 27.06 102 ASP A CA 1
ATOM 836 C C . ASP A 1 102 ? 29.890 16.088 19.937 1.00 27.30 102 ASP A C 1
ATOM 837 O O . ASP A 1 102 ? 29.155 15.336 20.569 1.00 27.94 102 ASP A O 1
ATOM 842 N N . GLU A 1 103 ? 31.211 15.946 19.910 1.00 28.62 103 GLU A N 1
ATOM 843 C CA . GLU A 1 103 ? 31.871 14.892 20.674 1.00 29.61 103 GLU A CA 1
ATOM 844 C C . GLU A 1 103 ? 31.604 15.061 22.168 1.00 29.62 103 GLU A C 1
ATOM 845 O O . GLU A 1 103 ? 31.336 14.084 22.861 1.00 29.79 103 GLU A O 1
ATOM 851 N N . ARG A 1 104 ? 31.670 16.300 22.656 1.00 28.97 104 ARG A N 1
ATOM 852 C CA . ARG A 1 104 ? 31.423 16.570 24.075 1.00 29.52 104 ARG A CA 1
ATOM 853 C C . ARG A 1 104 ? 29.962 16.295 24.449 1.00 28.65 104 ARG A C 1
ATOM 854 O O . ARG A 1 104 ? 29.683 15.771 25.526 1.00 28.50 104 ARG A O 1
ATOM 862 N N . VAL A 1 105 ? 29.040 16.639 23.552 1.00 27.38 105 VAL A N 1
ATOM 863 C CA . VAL A 1 105 ? 27.613 16.370 23.747 1.00 27.75 105 VAL A CA 1
ATOM 864 C C . VAL A 1 105 ? 27.341 14.862 23.809 1.00 27.95 105 VAL A C 1
ATOM 865 O O . VAL A 1 105 ? 26.654 14.388 24.711 1.00 28.49 105 VAL A O 1
ATOM 869 N N . ARG A 1 106 ? 27.884 14.120 22.849 1.00 28.12 106 ARG A N 1
ATOM 870 C CA . ARG A 1 106 ? 27.695 12.666 22.799 1.00 28.63 106 ARG A CA 1
ATOM 871 C C . ARG A 1 106 ? 28.331 11.976 24.015 1.00 29.27 106 ARG A C 1
ATOM 872 O O . ARG A 1 106 ? 27.780 11.005 24.536 1.00 30.49 106 ARG A O 1
ATOM 880 N N . LYS A 1 107 ? 29.462 12.497 24.483 1.00 29.32 107 LYS A N 1
ATOM 881 C CA . LYS A 1 107 ? 30.092 11.996 25.707 1.00 30.03 107 LYS A CA 1
ATOM 882 C C . LYS A 1 107 ? 29.163 12.164 26.914 1.00 30.78 107 LYS A C 1
ATOM 883 O O . LYS A 1 107 ? 28.978 11.235 27.700 1.00 30.90 107 LYS A O 1
ATOM 889 N N . ALA A 1 108 ? 28.569 13.348 27.049 1.00 30.59 108 ALA A N 1
ATOM 890 C CA . ALA A 1 108 ? 27.696 13.638 28.185 1.00 31.19 108 ALA A CA 1
ATOM 891 C C . ALA A 1 108 ? 26.381 12.862 28.129 1.00 31.53 108 ALA A C 1
ATOM 892 O O . ALA A 1 108 ? 25.916 12.363 29.153 1.00 33.40 108 ALA A O 1
ATOM 894 N N . ILE A 1 109 ? 25.794 12.746 26.940 1.00 31.07 109 ILE A N 1
ATOM 895 C CA . ILE A 1 109 ? 24.478 12.113 26.779 1.00 31.67 109 ILE A CA 1
ATOM 896 C C . ILE A 1 109 ? 24.569 10.594 26.595 1.00 32.38 109 ILE A C 1
ATOM 897 O O . ILE A 1 109 ? 23.686 9.860 27.049 1.00 32.25 109 ILE A O 1
ATOM 902 N N . GLY A 1 110 ? 25.618 10.133 25.914 1.00 33.09 110 GLY A N 1
ATOM 903 C CA . GLY A 1 110 ? 25.855 8.697 25.710 1.00 33.59 110 GLY A CA 1
ATOM 904 C C . GLY A 1 110 ? 25.196 8.085 24.481 1.00 34.12 110 GLY A C 1
ATOM 905 O O . GLY A 1 110 ? 25.091 6.865 24.376 1.00 33.62 110 GLY A O 1
ATOM 906 N N . LYS A 1 111 ? 24.757 8.929 23.551 1.00 34.15 111 LYS A N 1
ATOM 907 C CA . LYS A 1 111 ? 24.164 8.480 22.294 1.00 34.34 111 LYS A CA 1
ATOM 908 C C . LYS A 1 111 ? 24.221 9.612 21.268 1.00 34.50 111 LYS A C 1
ATOM 909 O O . LYS A 1 111 ? 24.542 10.751 21.623 1.00 33.93 111 LYS A O 1
ATOM 915 N N . PRO A 1 112 ? 23.930 9.305 19.989 1.00 33.94 112 PRO A N 1
ATOM 916 C CA . PRO A 1 112 ? 23.808 10.392 19.020 1.00 33.81 112 PRO A CA 1
ATOM 917 C C . PRO A 1 112 ? 22.648 11.315 19.374 1.00 33.39 112 PRO A C 1
ATOM 918 O O . PRO A 1 112 ? 21.646 10.872 19.949 1.00 32.56 112 PRO A O 1
ATOM 922 N N . VAL A 1 113 ? 22.800 12.589 19.035 1.00 33.07 113 VAL A N 1
ATOM 923 C CA . VAL A 1 113 ? 21.866 13.625 19.442 1.00 32.83 113 VAL A CA 1
ATOM 924 C C . VAL A 1 113 ? 21.520 14.475 18.222 1.00 32.06 113 VAL A C 1
ATOM 925 O O . VAL A 1 113 ? 22.407 14.857 17.455 1.00 31.89 113 VAL A O 1
ATOM 929 N N . ALA A 1 114 ? 20.227 14.736 18.040 1.00 30.70 114 ALA A N 1
ATOM 930 C CA . ALA A 1 114 ? 19.745 15.583 16.954 1.00 29.19 114 ALA A CA 1
ATOM 931 C C . ALA A 1 114 ? 19.891 17.046 17.356 1.00 27.84 114 ALA A C 1
ATOM 932 O O . ALA A 1 114 ? 19.755 17.390 18.535 1.00 27.12 114 ALA A O 1
ATOM 934 N N . TYR A 1 115 ? 20.163 17.895 16.366 1.00 26.94 115 TYR A N 1
ATOM 935 C CA . TYR A 1 115 ? 20.386 19.323 16.588 1.00 26.12 115 TYR A CA 1
ATOM 936 C C . TYR A 1 115 ? 19.400 20.167 15.803 1.00 25.79 115 TYR A C 1
ATOM 937 O O . TYR A 1 115 ? 19.194 19.942 14.606 1.00 25.32 115 TYR A O 1
ATOM 946 N N . CYS A 1 116 ? 18.815 21.155 16.474 1.00 24.82 116 CYS A N 1
ATOM 947 C CA . CYS A 1 116 ? 18.019 22.170 15.797 1.00 25.17 116 CYS A CA 1
ATOM 948 C C . CYS A 1 116 ? 18.979 23.277 15.386 1.00 24.46 116 CYS A C 1
ATOM 949 O O . CYS A 1 116 ? 19.630 23.886 16.244 1.00 24.06 116 CYS A O 1
ATOM 952 N N . CYS A 1 117 ? 19.055 23.530 14.081 1.00 23.80 117 CYS A N 1
ATOM 953 C CA . CYS A 1 117 ? 19.990 24.499 13.519 1.00 24.23 117 CYS A CA 1
ATOM 954 C C . CYS A 1 117 ? 19.238 25.717 13.019 1.00 23.49 117 CYS A C 1
ATOM 955 O O . CYS A 1 117 ? 18.241 25.592 12.303 1.00 24.54 117 CYS A O 1
ATOM 958 N N . GLU A 1 118 ? 19.718 26.893 13.408 1.00 23.18 118 GLU A N 1
ATOM 959 C CA . GLU A 1 118 ? 19.044 28.143 13.118 1.00 23.45 118 GLU A CA 1
ATOM 960 C C . GLU A 1 118 ? 20.065 29.184 12.689 1.00 22.69 118 GLU A C 1
ATOM 961 O O . GLU A 1 118 ? 21.235 29.085 13.031 1.00 23.02 118 GLU A O 1
ATOM 967 N N . LEU A 1 119 ? 19.611 30.190 11.952 1.00 22.54 119 LEU A N 1
ATOM 968 C CA . LEU A 1 119 ? 20.466 31.319 11.602 1.00 21.70 119 LEU A CA 1
ATOM 969 C C . LEU A 1 119 ? 20.657 32.235 12.814 1.00 21.58 119 LEU A C 1
ATOM 970 O O . LEU A 1 119 ? 19.712 32.488 13.572 1.00 22.23 119 LEU A O 1
ATOM 975 N N . LYS A 1 120 ? 21.883 32.703 13.010 1.00 20.99 120 LYS A N 1
ATOM 976 C CA . LYS A 1 120 ? 22.176 33.659 14.068 1.00 20.99 120 LYS A CA 1
ATOM 977 C C . LYS A 1 120 ? 21.931 35.058 13.514 1.00 20.90 120 LYS A C 1
ATOM 978 O O . LYS A 1 120 ? 22.711 35.565 12.721 1.00 20.68 120 LYS A O 1
ATOM 984 N N . ILE A 1 121 ? 20.818 35.658 13.918 1.00 20.96 121 ILE A N 1
ATOM 985 C CA . ILE A 1 121 ? 20.374 36.934 13.363 1.00 20.93 121 ILE A CA 1
ATOM 986 C C . ILE A 1 121 ? 21.186 38.058 13.996 1.00 21.51 121 ILE A C 1
ATOM 987 O O . ILE A 1 121 ? 21.283 38.145 15.220 1.00 21.12 121 ILE A O 1
ATOM 992 N N . ASP A 1 122 ? 21.772 38.917 13.169 1.00 22.19 122 ASP A N 1
ATOM 993 C CA . ASP A 1 122 ? 22.666 39.958 13.678 1.00 23.89 122 ASP A CA 1
ATOM 994 C C . ASP A 1 122 ? 21.937 41.298 13.784 1.00 24.92 122 ASP A C 1
ATOM 995 O O . ASP A 1 122 ? 21.933 42.085 12.847 1.00 25.77 122 ASP A O 1
ATOM 1000 N N . GLY A 1 123 ? 21.321 41.541 14.937 1.00 24.89 123 GLY A N 1
ATOM 1001 C CA . GLY A 1 123 ? 20.576 42.778 15.190 1.00 24.92 123 GLY A CA 1
ATOM 1002 C C . GLY A 1 123 ? 20.698 43.193 16.644 1.00 25.85 123 GLY A C 1
ATOM 1003 O O . GLY A 1 123 ? 21.788 43.151 17.207 1.00 28.08 123 GLY A O 1
ATOM 1004 N N . LEU A 1 124 ? 19.581 43.593 17.248 1.00 24.92 124 LEU A N 1
ATOM 1005 C CA . LEU A 1 124 ? 19.521 43.904 18.676 1.00 25.12 124 LEU A CA 1
ATOM 1006 C C . LEU A 1 124 ? 18.736 42.791 19.377 1.00 23.89 124 LEU A C 1
ATOM 1007 O O . LEU A 1 124 ? 17.590 42.532 19.025 1.00 23.44 124 LEU A O 1
ATOM 1012 N N . ALA A 1 125 ? 19.357 42.118 20.343 1.00 22.91 125 ALA A N 1
ATOM 1013 C CA . ALA A 1 125 ? 18.654 41.096 21.113 1.00 22.49 125 ALA A CA 1
ATOM 1014 C C . ALA A 1 125 ? 17.555 41.742 21.953 1.00 22.01 125 ALA A C 1
ATOM 1015 O O . ALA A 1 125 ? 17.767 42.789 22.570 1.00 22.31 125 ALA A O 1
ATOM 1017 N N . ILE A 1 126 ? 16.390 41.102 21.973 1.00 21.47 126 ILE A N 1
ATOM 1018 C CA . ILE A 1 126 ? 15.232 41.615 22.692 1.00 21.86 126 ILE A CA 1
ATOM 1019 C C . ILE A 1 126 ? 14.547 40.525 23.512 1.00 22.31 126 ILE A C 1
ATOM 1020 O O . ILE A 1 126 ? 14.672 39.334 23.216 1.00 22.22 126 ILE A O 1
ATOM 1025 N N . SER A 1 127 ? 13.829 40.954 24.545 1.00 22.24 127 SER A N 1
ATOM 1026 C CA . SER A 1 127 ? 12.976 40.072 25.337 1.00 23.50 127 SER A CA 1
ATOM 1027 C C . SER A 1 127 ? 11.579 40.687 25.402 1.00 23.69 127 SER A C 1
ATOM 1028 O O . SER A 1 127 ? 11.436 41.880 25.700 1.00 23.60 127 SER A O 1
ATOM 1031 N N . LEU A 1 128 ? 10.564 39.881 25.098 1.00 23.72 128 LEU A N 1
ATOM 1032 C CA . LEU A 1 128 ? 9.177 40.338 25.058 1.00 24.55 128 LEU A CA 1
ATOM 1033 C C . LEU A 1 128 ? 8.352 39.604 26.110 1.00 25.73 128 LEU A C 1
ATOM 1034 O O . LEU A 1 128 ? 8.198 38.391 26.039 1.00 25.78 128 LEU A O 1
ATOM 1039 N N . ARG A 1 129 ? 7.817 40.351 27.073 1.00 27.69 129 ARG A N 1
ATOM 1040 C CA . ARG A 1 129 ? 7.043 39.770 28.169 1.00 29.21 129 ARG A CA 1
ATOM 1041 C C . ARG A 1 129 ? 5.549 39.822 27.886 1.00 29.25 129 ARG A C 1
ATOM 1042 O O . ARG A 1 129 ? 5.013 40.875 27.536 1.00 28.30 129 ARG A O 1
ATOM 1050 N N . TYR A 1 130 ? 4.883 38.681 28.046 1.00 29.47 130 TYR A N 1
ATOM 1051 C CA . TYR A 1 130 ? 3.439 38.604 27.878 1.00 30.14 130 TYR A CA 1
ATOM 1052 C C . TYR A 1 130 ? 2.810 38.116 29.175 1.00 31.43 130 TYR A C 1
ATOM 1053 O O . TYR A 1 130 ? 3.330 37.205 29.814 1.00 30.55 130 TYR A O 1
ATOM 1062 N N . GLU A 1 131 ? 1.718 38.767 29.574 1.00 34.07 131 GLU A N 1
ATOM 1063 C CA . GLU A 1 131 ? 0.948 38.378 30.757 1.00 36.19 131 GLU A CA 1
ATOM 1064 C C . GLU A 1 131 ? -0.461 38.035 30.313 1.00 36.86 131 GLU A C 1
ATOM 1065 O O . GLU A 1 131 ? -1.165 38.882 29.758 1.00 36.78 131 GLU A O 1
ATOM 1071 N N . ASN A 1 132 ? -0.856 36.782 30.535 1.00 37.69 132 ASN A N 1
ATOM 1072 C CA . ASN A 1 132 ? -2.143 36.269 30.073 1.00 39.05 132 ASN A CA 1
ATOM 1073 C C . ASN A 1 132 ? -2.393 36.601 28.595 1.00 37.79 132 ASN A C 1
ATOM 1074 O O . ASN A 1 132 ? -3.494 36.999 28.201 1.00 38.61 132 ASN A O 1
ATOM 1079 N N . GLY A 1 133 ? -1.350 36.438 27.785 1.00 35.60 133 GLY A N 1
ATOM 1080 C CA . GLY A 1 133 ? -1.437 36.630 26.340 1.00 35.15 133 GLY A CA 1
ATOM 1081 C C . GLY A 1 133 ? -1.300 38.060 25.838 1.00 33.88 133 GLY A C 1
ATOM 1082 O O . GLY A 1 133 ? -1.437 38.291 24.642 1.00 33.98 133 GLY A O 1
ATOM 1083 N N . VAL A 1 134 ? -1.026 39.013 26.730 1.00 33.19 134 VAL A N 1
ATOM 1084 C CA . VAL A 1 134 ? -0.949 40.431 26.354 1.00 32.80 134 VAL A CA 1
ATOM 1085 C C . VAL A 1 134 ? 0.465 40.993 26.516 1.00 31.40 134 VAL A C 1
ATOM 1086 O O . VAL A 1 134 ? 1.099 40.803 27.554 1.00 30.10 134 VAL A O 1
ATOM 1090 N N . PHE A 1 135 ? 0.938 41.707 25.495 1.00 30.35 135 PHE A N 1
ATOM 1091 C CA . PHE A 1 135 ? 2.268 42.330 25.523 1.00 29.31 135 PHE A CA 1
ATOM 1092 C C . PHE A 1 135 ? 2.356 43.407 26.609 1.00 29.00 135 PHE A C 1
ATOM 1093 O O . PHE A 1 135 ? 1.655 44.415 26.539 1.00 29.23 135 PHE A O 1
ATOM 1101 N N . VAL A 1 136 ? 3.223 43.194 27.600 1.00 28.24 136 VAL A N 1
ATOM 1102 C CA . VAL A 1 136 ? 3.357 44.121 28.734 1.00 28.77 136 VAL A CA 1
ATOM 1103 C C . VAL A 1 136 ? 4.748 44.743 28.910 1.00 28.26 136 VAL A C 1
ATOM 1104 O O . VAL A 1 136 ? 4.861 45.824 29.485 1.00 29.32 136 VAL A O 1
ATOM 1108 N N . ARG A 1 137 ? 5.806 44.078 28.440 1.00 27.69 137 ARG A N 1
ATOM 1109 C CA . ARG A 1 137 ? 7.148 44.666 28.507 1.00 26.44 137 ARG A CA 1
ATOM 1110 C C . ARG A 1 137 ? 8.030 44.208 27.353 1.00 25.51 137 ARG A C 1
ATOM 1111 O O . ARG A 1 137 ? 8.067 43.021 27.026 1.00 24.98 137 ARG A O 1
ATOM 1119 N N . GLY A 1 138 ? 8.717 45.167 26.739 1.00 24.43 138 GLY A N 1
ATOM 1120 C CA . GLY A 1 138 ? 9.735 44.890 25.729 1.00 24.20 138 GLY A CA 1
ATOM 1121 C C . GLY A 1 138 ? 11.043 45.464 26.223 1.00 23.38 138 GLY A C 1
ATOM 1122 O O . GLY A 1 138 ? 11.089 46.611 26.676 1.00 24.24 138 GLY A O 1
ATOM 1123 N N . ALA A 1 139 ? 12.113 44.679 26.135 1.00 23.26 139 ALA A N 1
ATOM 1124 C CA . ALA A 1 139 ? 13.388 45.085 26.700 1.00 23.25 139 ALA A CA 1
ATOM 1125 C C . ALA A 1 139 ? 14.547 44.699 25.797 1.00 23.10 139 ALA A C 1
ATOM 1126 O O . ALA A 1 139 ? 14.501 43.668 25.117 1.00 23.21 139 ALA A O 1
ATOM 1128 N N . THR A 1 140 ? 15.574 45.544 25.789 1.00 22.85 140 THR A N 1
ATOM 1129 C CA . THR A 1 140 ? 16.848 45.203 25.167 1.00 22.99 140 THR A CA 1
ATOM 1130 C C . THR A 1 140 ? 17.597 44.247 26.089 1.00 23.93 140 THR A C 1
ATOM 1131 O O . THR A 1 140 ? 17.279 44.135 27.277 1.00 23.20 140 THR A O 1
ATOM 1135 N N . ARG A 1 141 ? 18.606 43.576 25.545 1.00 24.78 141 ARG A N 1
ATOM 1136 C CA . ARG A 1 141 ? 19.410 42.635 26.319 1.00 26.64 141 ARG A CA 1
ATOM 1137 C C . ARG A 1 141 ? 20.283 43.358 27.342 1.00 25.88 141 ARG A C 1
ATOM 1138 O O . ARG A 1 141 ? 20.445 42.885 28.471 1.00 25.81 141 ARG A O 1
ATOM 1146 N N . GLY A 1 142 ? 20.830 44.510 26.957 1.00 25.03 142 GLY A N 1
ATOM 1147 C CA . GLY A 1 142 ? 21.804 45.208 27.787 1.00 25.77 142 GLY A CA 1
ATOM 1148 C C . GLY A 1 142 ? 23.012 44.317 28.010 1.00 26.43 142 GLY A C 1
ATOM 1149 O O . GLY A 1 142 ? 23.569 43.780 27.053 1.00 26.07 142 GLY A O 1
ATOM 1150 N N . ASP A 1 143 ? 23.405 44.127 29.269 1.00 26.61 143 ASP A N 1
ATOM 1151 C CA . ASP A 1 143 ? 24.514 43.223 29.582 1.00 26.85 143 ASP A CA 1
ATOM 1152 C C . ASP A 1 143 ? 24.076 41.770 29.810 1.00 26.71 143 ASP A C 1
ATOM 1153 O O . ASP A 1 143 ? 24.899 40.929 30.185 1.00 27.61 143 ASP A O 1
ATOM 1158 N N . GLY A 1 144 ? 22.792 41.484 29.590 1.00 26.37 144 GLY A N 1
ATOM 1159 C CA . GLY A 1 144 ? 22.224 40.151 29.801 1.00 26.48 144 GLY A CA 1
ATOM 1160 C C . GLY A 1 144 ? 21.494 40.005 31.129 1.00 26.31 144 GLY A C 1
ATOM 1161 O O . GLY A 1 144 ? 20.703 39.076 31.307 1.00 25.13 144 GLY A O 1
ATOM 1162 N N . THR A 1 145 ? 21.774 40.912 32.065 1.00 26.54 145 THR A N 1
ATOM 1163 C CA . THR A 1 145 ? 21.104 40.936 33.370 1.00 27.14 145 THR A CA 1
ATOM 1164 C C . THR A 1 145 ? 20.204 42.157 33.526 1.00 27.12 145 THR A C 1
ATOM 1165 O O . THR A 1 145 ? 19.125 42.058 34.116 1.00 27.15 145 THR A O 1
ATOM 1169 N N . VAL A 1 146 ? 20.651 43.298 33.005 1.00 26.75 146 VAL A N 1
ATOM 1170 C CA . VAL A 1 146 ? 19.838 44.512 32.979 1.00 27.28 146 VAL A CA 1
ATOM 1171 C C . VAL A 1 146 ? 19.898 45.167 31.607 1.00 26.39 146 VAL A C 1
ATOM 1172 O O . VAL A 1 146 ? 20.981 45.471 31.107 1.00 26.95 146 VAL A O 1
ATOM 1176 N N . GLY A 1 147 ? 18.727 45.394 31.022 1.00 25.64 147 GLY A N 1
ATOM 1177 C CA . GLY A 1 147 ? 18.598 46.138 29.770 1.00 25.17 147 GLY A CA 1
ATOM 1178 C C . GLY A 1 147 ? 17.745 47.380 29.934 1.00 25.45 147 GLY A C 1
ATOM 1179 O O . GLY A 1 147 ? 17.595 47.900 31.044 1.00 24.71 147 GLY A O 1
ATOM 1180 N N . GLU A 1 148 ? 17.192 47.862 28.824 1.00 24.74 148 GLU A N 1
ATOM 1181 C CA . GLU A 1 148 ? 16.360 49.061 28.824 1.00 24.84 148 GLU A CA 1
ATOM 1182 C C . GLU A 1 148 ? 14.937 48.718 28.433 1.00 24.49 148 GLU A C 1
ATOM 1183 O O . GLU A 1 148 ? 14.705 47.893 27.544 1.00 22.99 148 GLU A O 1
ATOM 1189 N N . ASN A 1 149 ? 13.984 49.352 29.115 1.00 23.93 149 ASN A N 1
ATOM 1190 C CA . ASN A 1 149 ? 12.574 49.147 28.847 1.00 24.75 149 ASN A CA 1
ATOM 1191 C C . ASN A 1 149 ? 12.174 49.964 27.618 1.00 24.78 149 ASN A C 1
ATOM 1192 O O . ASN A 1 149 ? 11.995 51.184 27.700 1.00 25.73 149 ASN A O 1
ATOM 1197 N N . ILE A 1 150 ? 12.058 49.279 26.482 1.00 24.39 150 ILE A N 1
ATOM 1198 C CA . ILE A 1 150 ? 11.684 49.910 25.214 1.00 23.66 150 ILE A CA 1
ATOM 1199 C C . ILE A 1 150 ? 10.317 49.416 24.720 1.00 24.04 150 ILE A C 1
ATOM 1200 O O . ILE A 1 150 ? 10.088 49.292 23.515 1.00 23.72 150 ILE A O 1
ATOM 1205 N N . THR A 1 151 ? 9.406 49.175 25.664 1.00 24.29 151 THR A N 1
ATOM 1206 C CA . THR A 1 151 ? 8.083 48.611 25.387 1.00 24.47 151 THR A CA 1
ATOM 1207 C C . THR A 1 151 ? 7.324 49.404 24.328 1.00 24.66 151 THR A C 1
ATOM 1208 O O . THR A 1 151 ? 6.794 48.824 23.377 1.00 24.67 151 THR A O 1
ATOM 1212 N N . GLU A 1 152 ? 7.280 50.725 24.495 1.00 25.52 152 GLU A N 1
ATOM 1213 C CA . GLU A 1 152 ? 6.498 51.579 23.595 1.00 26.34 152 GLU A CA 1
ATOM 1214 C C . GLU A 1 152 ? 7.064 51.567 22.178 1.00 24.89 152 GLU A C 1
ATOM 1215 O O . GLU A 1 152 ? 6.314 51.497 21.205 1.00 24.77 152 GLU A O 1
ATOM 1221 N N . ASN A 1 153 ? 8.389 51.621 22.070 1.00 23.91 153 ASN A N 1
ATOM 1222 C CA . ASN A 1 153 ? 9.058 51.512 20.773 1.00 23.94 153 ASN A CA 1
ATOM 1223 C C . ASN A 1 153 ? 8.750 50.195 20.065 1.00 23.53 153 ASN A C 1
ATOM 1224 O O . ASN A 1 153 ? 8.469 50.182 18.865 1.00 23.14 153 ASN A O 1
ATOM 1229 N N . LEU A 1 154 ? 8.789 49.091 20.805 1.00 23.81 154 LEU A N 1
ATOM 1230 C CA . LEU A 1 154 ? 8.544 47.770 20.215 1.00 23.55 154 LEU A CA 1
ATOM 1231 C C . LEU A 1 154 ? 7.080 47.560 19.790 1.00 24.09 154 LEU A C 1
ATOM 1232 O O . LEU A 1 154 ? 6.804 46.780 18.880 1.00 24.46 154 LEU A O 1
ATOM 1237 N N . ARG A 1 155 ? 6.151 48.269 20.428 1.00 25.49 155 ARG A N 1
ATOM 1238 C CA . ARG A 1 155 ? 4.763 48.279 19.970 1.00 25.84 155 ARG A CA 1
ATOM 1239 C C . ARG A 1 155 ? 4.663 48.779 18.528 1.00 25.12 155 ARG A C 1
ATOM 1240 O O . ARG A 1 155 ? 3.817 48.310 17.779 1.00 26.23 155 ARG A O 1
ATOM 1248 N N . THR A 1 156 ? 5.529 49.717 18.139 1.00 23.66 156 THR A N 1
ATOM 1249 C CA . THR A 1 156 ? 5.510 50.262 16.772 1.00 23.07 156 THR A CA 1
ATOM 1250 C C . THR A 1 156 ? 6.032 49.265 15.738 1.00 23.03 156 THR A C 1
ATOM 1251 O O . THR A 1 156 ? 5.811 49.446 14.543 1.00 22.62 156 THR A O 1
ATOM 1255 N N . VAL A 1 157 ? 6.737 48.231 16.197 1.00 22.52 157 VAL A N 1
ATOM 1256 C CA . VAL A 1 157 ? 7.275 47.200 15.311 1.00 22.21 157 VAL A CA 1
ATOM 1257 C C . VAL A 1 157 ? 6.162 46.195 15.013 1.00 22.28 157 VAL A C 1
ATOM 1258 O O . VAL A 1 157 ? 5.760 45.430 15.882 1.00 22.25 157 VAL A O 1
ATOM 1262 N N . ARG A 1 158 ? 5.666 46.213 13.778 1.00 23.06 158 ARG A N 1
ATOM 1263 C CA . ARG A 1 158 ? 4.401 45.549 13.443 1.00 23.89 158 ARG A CA 1
ATOM 1264 C C . ARG A 1 158 ? 4.407 44.020 13.573 1.00 23.18 158 ARG A C 1
ATOM 1265 O O . ARG A 1 158 ? 3.358 43.426 13.794 1.00 22.57 158 ARG A O 1
ATOM 1273 N N . SER A 1 159 ? 5.579 43.391 13.479 1.00 22.60 159 SER A N 1
ATOM 1274 C CA . SER A 1 159 ? 5.681 41.936 13.646 1.00 22.50 159 SER A CA 1
ATOM 1275 C C . SER A 1 159 ? 5.536 41.488 15.103 1.00 22.12 159 SER A C 1
ATOM 1276 O O . SER A 1 159 ? 5.313 40.305 15.359 1.00 21.75 159 SER A O 1
ATOM 1279 N N . VAL A 1 160 ? 5.687 42.422 16.045 1.00 22.52 160 VAL A N 1
ATOM 1280 C CA . VAL A 1 160 ? 5.536 42.127 17.464 1.00 23.25 160 VAL A CA 1
ATOM 1281 C C . VAL A 1 160 ? 4.045 42.008 17.756 1.00 23.64 160 VAL A C 1
ATOM 1282 O O . VAL A 1 160 ? 3.307 42.973 17.554 1.00 24.63 160 VAL A O 1
ATOM 1286 N N . PRO A 1 161 ? 3.591 40.827 18.220 1.00 23.97 161 PRO A N 1
ATOM 1287 C CA . PRO A 1 161 ? 2.158 40.696 18.464 1.00 24.78 161 PRO A CA 1
ATOM 1288 C C . PRO A 1 161 ? 1.742 41.428 19.739 1.00 26.06 161 PRO A C 1
ATOM 1289 O O . PRO A 1 161 ? 2.462 41.396 20.743 1.00 24.98 161 PRO A O 1
ATOM 1293 N N . MET A 1 162 ? 0.600 42.106 19.686 1.00 27.97 162 MET A N 1
ATOM 1294 C CA . MET A 1 162 ? 0.055 42.778 20.864 1.00 29.89 162 MET A CA 1
ATOM 1295 C C . MET A 1 162 ? -0.697 41.766 21.729 1.00 31.25 162 MET A C 1
ATOM 1296 O O . MET A 1 162 ? -0.763 41.910 22.954 1.00 31.50 162 MET A O 1
ATOM 1301 N N . ARG A 1 163 ? -1.278 40.762 21.072 1.00 32.65 163 ARG A N 1
ATOM 1302 C CA . ARG A 1 163 ? -1.945 39.651 21.746 1.00 34.10 163 ARG A CA 1
ATOM 1303 C C . ARG A 1 163 ? -1.625 38.330 21.054 1.00 33.09 163 ARG A C 1
ATOM 1304 O O . ARG A 1 163 ? -1.501 38.275 19.828 1.00 31.42 163 ARG A O 1
ATOM 1312 N N . LEU A 1 164 ? -1.490 37.274 21.852 1.00 33.90 164 LEU A N 1
ATOM 1313 C CA . LEU A 1 164 ? -1.226 35.931 21.338 1.00 34.39 164 LEU A CA 1
ATOM 1314 C C . LEU A 1 164 ? -2.545 35.183 21.174 1.00 36.01 164 LEU A C 1
ATOM 1315 O O . LEU A 1 164 ? -3.592 35.649 21.628 1.00 36.89 164 LEU A O 1
ATOM 1320 N N . THR A 1 165 ? -2.488 34.020 20.531 1.00 36.90 165 THR A N 1
ATOM 1321 C CA . THR A 1 165 ? -3.687 33.218 20.273 1.00 38.00 165 THR A CA 1
ATOM 1322 C C . THR A 1 165 ? -4.239 32.562 21.541 1.00 40.34 165 THR A C 1
ATOM 1323 O O . THR A 1 165 ? -5.399 32.151 21.572 1.00 41.17 165 THR A O 1
ATOM 1327 N N . GLU A 1 166 ? -3.401 32.452 22.570 1.00 41.68 166 GLU A N 1
ATOM 1328 C CA . GLU A 1 166 ? -3.795 31.865 23.847 1.00 43.50 166 GLU A CA 1
ATOM 1329 C C . GLU A 1 166 ? -3.325 32.763 24.990 1.00 43.49 166 GLU A C 1
ATOM 1330 O O . GLU A 1 166 ? -2.302 33.437 24.868 1.00 43.70 166 GLU A O 1
ATOM 1336 N N . PRO A 1 167 ? -4.067 32.772 26.111 1.00 43.24 167 PRO A N 1
ATOM 1337 C CA . PRO A 1 167 ? -3.757 33.669 27.218 1.00 42.86 167 PRO A CA 1
ATOM 1338 C C . PRO A 1 167 ? -2.659 33.134 28.146 1.00 42.45 167 PRO A C 1
ATOM 1339 O O . PRO A 1 167 ? -2.895 32.941 29.342 1.00 44.47 167 PRO A O 1
ATOM 1343 N N . ILE A 1 168 ? -1.464 32.912 27.600 1.00 40.77 168 ILE A N 1
ATOM 1344 C CA . ILE A 1 168 ? -0.332 32.425 28.393 1.00 39.99 168 ILE A CA 1
ATOM 1345 C C . ILE A 1 168 ? 0.586 33.564 28.829 1.00 38.81 168 ILE A C 1
ATOM 1346 O O . ILE A 1 168 ? 0.646 34.618 28.188 1.00 37.27 168 ILE A O 1
ATOM 1351 N N . SER A 1 169 ? 1.293 33.339 29.930 1.00 37.28 169 SER A N 1
ATOM 1352 C CA . SER A 1 169 ? 2.316 34.259 30.396 1.00 36.21 169 SER A CA 1
ATOM 1353 C C . SER A 1 169 ? 3.667 33.672 30.019 1.00 35.60 169 SER A C 1
ATOM 1354 O O . SER A 1 169 ? 3.977 32.545 30.394 1.00 35.16 169 SER A O 1
ATOM 1357 N N . VAL A 1 170 ? 4.456 34.431 29.264 1.00 33.68 170 VAL A N 1
ATOM 1358 C CA . VAL A 1 170 ? 5.721 33.936 28.733 1.00 32.87 170 VAL A CA 1
ATOM 1359 C C . VAL A 1 170 ? 6.664 35.098 28.414 1.00 31.64 170 VAL A C 1
ATOM 1360 O O . VAL A 1 170 ? 6.216 36.213 28.129 1.00 31.19 170 VAL A O 1
ATOM 1364 N N . GLU A 1 171 ? 7.966 34.824 28.492 1.00 30.27 171 GLU A N 1
ATOM 1365 C CA . GLU A 1 171 ? 9.012 35.809 28.240 1.00 29.12 171 GLU A CA 1
ATOM 1366 C C . GLU A 1 171 ? 9.768 35.325 27.005 1.00 27.92 171 GLU A C 1
ATOM 1367 O O . GLU A 1 171 ? 10.541 34.376 27.083 1.00 27.44 171 GLU A O 1
ATOM 1373 N N . VAL A 1 172 ? 9.527 35.971 25.866 1.00 25.89 172 VAL A N 1
ATOM 1374 C CA . VAL A 1 172 ? 9.982 35.462 24.574 1.00 25.31 172 VAL A CA 1
ATOM 1375 C C . VAL A 1 172 ? 11.180 36.249 24.057 1.00 24.27 172 VAL A C 1
ATOM 1376 O O . VAL A 1 172 ? 11.156 37.475 24.026 1.00 24.14 172 VAL A O 1
ATOM 1380 N N . ARG A 1 173 ? 12.219 35.540 23.624 1.00 23.71 173 ARG A N 1
ATOM 1381 C CA . ARG A 1 173 ? 13.459 36.188 23.238 1.00 23.97 173 ARG A CA 1
ATOM 1382 C C . ARG A 1 173 ? 13.818 35.986 21.780 1.00 22.87 173 ARG A C 1
ATOM 1383 O O . ARG A 1 173 ? 13.515 34.957 21.178 1.00 22.25 173 ARG A O 1
ATOM 1391 N N . GLY A 1 174 ? 14.471 36.994 21.225 1.00 22.45 174 GLY A N 1
ATOM 1392 C CA . GLY A 1 174 ? 14.785 37.000 19.817 1.00 22.46 174 GLY A CA 1
ATOM 1393 C C . GLY A 1 174 ? 15.641 38.178 19.435 1.00 22.00 174 GLY A C 1
ATOM 1394 O O . GLY A 1 174 ? 16.381 38.722 20.261 1.00 21.26 174 GLY A O 1
ATOM 1395 N N A GLU A 1 175 ? 15.569 38.555 18.161 0.50 22.04 175 GLU A N 1
ATOM 1396 N N B GLU A 1 175 ? 15.495 38.595 18.182 0.50 22.00 175 GLU A N 1
ATOM 1397 C CA A GLU A 1 175 ? 16.278 39.725 17.658 0.50 22.54 175 GLU A CA 1
ATOM 1398 C CA B GLU A 1 175 ? 16.271 39.684 17.627 0.50 22.49 175 GLU A CA 1
ATOM 1399 C C A GLU A 1 175 ? 15.343 40.655 16.921 0.50 21.88 175 GLU A C 1
ATOM 1400 C C B GLU A 1 175 ? 15.355 40.650 16.896 0.50 21.85 175 GLU A C 1
ATOM 1401 O O A GLU A 1 175 ? 14.381 40.215 16.289 0.50 21.81 175 GLU A O 1
ATOM 1402 O O B GLU A 1 175 ? 14.403 40.224 16.241 0.50 21.78 175 GLU A O 1
ATOM 1413 N N . CYS A 1 176 ? 15.642 41.944 17.020 1.00 21.58 176 CYS A N 1
ATOM 1414 C CA . CYS A 1 176 ? 15.003 42.969 16.210 1.00 21.65 176 CYS A CA 1
ATOM 1415 C C . CYS A 1 176 ? 16.097 43.537 15.312 1.00 21.42 176 CYS A C 1
ATOM 1416 O O . CYS A 1 176 ? 17.201 43.808 15.775 1.00 22.15 176 CYS A O 1
ATOM 1419 N N . TYR A 1 177 ? 15.799 43.682 14.027 1.00 20.76 177 TYR A N 1
ATOM 1420 C CA . TYR A 1 177 ? 16.783 44.111 13.048 1.00 20.34 177 TYR A CA 1
ATOM 1421 C C . TYR A 1 177 ? 16.173 45.094 12.054 1.00 20.37 177 TYR A C 1
ATOM 1422 O O . TYR A 1 177 ? 14.949 45.205 11.940 1.00 20.45 177 TYR A O 1
ATOM 1431 N N . MET A 1 178 ? 17.039 45.794 11.328 1.00 20.93 178 MET A N 1
ATOM 1432 C CA . MET A 1 178 ? 16.622 46.629 10.209 1.00 20.80 178 MET A CA 1
ATOM 1433 C C . MET A 1 178 ? 17.032 45.924 8.918 1.00 20.68 178 MET A C 1
ATOM 1434 O O . MET A 1 178 ? 18.214 45.660 8.720 1.00 20.44 178 MET A O 1
ATOM 1439 N N . PRO A 1 179 ? 16.062 45.608 8.034 1.00 20.83 179 PRO A N 1
ATOM 1440 C CA . PRO A 1 179 ? 16.429 44.988 6.757 1.00 21.20 179 PRO A CA 1
ATOM 1441 C C . PRO A 1 179 ? 17.492 45.790 6.008 1.00 21.23 179 PRO A C 1
ATOM 1442 O O . PRO A 1 179 ? 17.505 47.025 6.078 1.00 21.27 179 PRO A O 1
ATOM 1446 N N . LYS A 1 180 ? 18.370 45.090 5.295 1.00 21.29 180 LYS A N 1
ATOM 1447 C CA . LYS A 1 180 ? 19.492 45.719 4.593 1.00 21.66 180 LYS A CA 1
ATOM 1448 C C . LYS A 1 180 ? 19.054 46.828 3.632 1.00 22.31 180 LYS A C 1
ATOM 1449 O O . LYS A 1 180 ? 19.699 47.872 3.553 1.00 21.70 180 LYS A O 1
ATOM 1455 N N . GLN A 1 181 ? 17.971 46.590 2.896 1.00 22.93 181 GLN A N 1
ATOM 1456 C CA . GLN A 1 181 ? 17.469 47.576 1.932 1.00 23.88 181 GLN A CA 1
ATOM 1457 C C . GLN A 1 181 ? 16.997 48.857 2.624 1.00 22.97 181 GLN A C 1
ATOM 1458 O O . GLN A 1 181 ? 17.225 49.960 2.119 1.00 23.16 181 GLN A O 1
ATOM 1464 N N . SER A 1 182 ? 16.347 48.706 3.777 1.00 22.85 182 SER A N 1
ATOM 1465 C CA . SER A 1 182 ? 15.890 49.849 4.570 1.00 22.52 182 SER A CA 1
ATOM 1466 C C . SER A 1 182 ? 17.052 50.641 5.160 1.00 21.80 182 SER A C 1
ATOM 1467 O O . SER A 1 182 ? 16.996 51.869 5.226 1.00 21.29 182 SER A O 1
ATOM 1470 N N . PHE A 1 183 ? 18.088 49.931 5.599 1.00 20.42 183 PHE A N 1
ATOM 1471 C CA . PHE A 1 183 ? 19.288 50.550 6.151 1.00 20.71 183 PHE A CA 1
ATOM 1472 C C . PHE A 1 183 ? 19.963 51.482 5.147 1.00 20.98 183 PHE A C 1
ATOM 1473 O O . PHE A 1 183 ? 20.281 52.634 5.465 1.00 20.13 183 PHE A O 1
ATOM 1481 N N . VAL A 1 184 ? 20.202 50.978 3.936 1.00 21.15 184 VAL A N 1
ATOM 1482 C CA . VAL A 1 184 ? 20.895 51.796 2.940 1.00 21.93 184 VAL A CA 1
ATOM 1483 C C . VAL A 1 184 ? 20.069 53.030 2.575 1.00 21.91 184 VAL A C 1
ATOM 1484 O O . VAL A 1 184 ? 20.619 54.124 2.432 1.00 22.28 184 VAL A O 1
ATOM 1488 N N . ALA A 1 185 ? 18.753 52.858 2.442 1.00 22.07 185 ALA A N 1
ATOM 1489 C CA . ALA A 1 185 ? 17.844 53.979 2.198 1.00 22.15 185 ALA A CA 1
ATOM 1490 C C . ALA A 1 185 ? 17.856 54.998 3.338 1.00 21.70 185 ALA A C 1
ATOM 1491 O O . ALA A 1 185 ? 17.893 56.203 3.103 1.00 22.10 185 ALA A O 1
ATOM 1493 N N . LEU A 1 186 ? 17.820 54.510 4.575 1.00 21.84 186 LEU A N 1
ATOM 1494 C CA . LEU A 1 186 ? 17.847 55.388 5.744 1.00 21.98 186 LEU A CA 1
ATOM 1495 C C . LEU A 1 186 ? 19.118 56.231 5.786 1.00 22.27 186 LEU A C 1
ATOM 1496 O O . LEU A 1 186 ? 19.061 57.435 6.022 1.00 22.44 186 LEU A O 1
ATOM 1501 N N . ASN A 1 187 ? 20.262 55.593 5.546 1.00 22.14 187 ASN A N 1
ATOM 1502 C CA . ASN A 1 187 ? 21.533 56.293 5.556 1.00 23.01 187 ASN A CA 1
ATOM 1503 C C . ASN A 1 187 ? 21.592 57.401 4.518 1.00 23.47 187 ASN A C 1
ATOM 1504 O O . ASN A 1 187 ? 22.161 58.463 4.783 1.00 24.33 187 ASN A O 1
ATOM 1509 N N . GLU A 1 188 ? 20.995 57.168 3.350 1.00 23.45 188 GLU A N 1
ATOM 1510 C CA . GLU A 1 188 ? 20.961 58.199 2.314 1.00 24.63 188 GLU A CA 1
ATOM 1511 C C . GLU A 1 188 ? 20.078 59.362 2.762 1.00 25.24 188 GLU A C 1
ATOM 1512 O O . GLU A 1 188 ? 20.433 60.522 2.575 1.00 26.12 188 GLU A O 1
ATOM 1518 N N . GLU A 1 189 ? 18.937 59.045 3.364 1.00 25.97 189 GLU A N 1
ATOM 1519 C CA . GLU A 1 189 ? 18.057 60.062 3.924 1.00 27.77 189 GLU A CA 1
ATOM 1520 C C . GLU A 1 189 ? 18.808 60.917 4.947 1.00 27.48 189 GLU A C 1
ATOM 1521 O O . GLU A 1 189 ? 18.762 62.144 4.893 1.00 26.70 189 GLU A O 1
ATOM 1527 N N . ARG A 1 190 ? 19.518 60.258 5.860 1.00 27.47 190 ARG A N 1
ATOM 1528 C CA . ARG A 1 190 ? 20.324 60.943 6.874 1.00 28.33 190 ARG A CA 1
ATOM 1529 C C . ARG A 1 190 ? 21.420 61.823 6.250 1.00 29.39 190 ARG A C 1
ATOM 1530 O O . ARG A 1 190 ? 21.639 62.955 6.690 1.00 30.42 190 ARG A O 1
ATOM 1538 N N . GLU A 1 191 ? 22.085 61.310 5.217 1.00 30.01 191 GLU A N 1
ATOM 1539 C CA . GLU A 1 191 ? 23.104 62.071 4.489 1.00 31.56 191 GLU A CA 1
ATOM 1540 C C . GLU A 1 191 ? 22.519 63.388 3.984 1.00 31.04 191 GLU A C 1
ATOM 1541 O O . GLU A 1 191 ? 23.114 64.457 4.170 1.00 31.09 191 GLU A O 1
ATOM 1547 N N . GLU A 1 192 ? 21.343 63.298 3.365 1.00 29.98 192 GLU A N 1
ATOM 1548 C CA . GLU A 1 192 ? 20.651 64.459 2.799 1.00 30.32 192 GLU A CA 1
ATOM 1549 C C . GLU A 1 192 ? 20.161 65.425 3.890 1.00 31.33 192 GLU A C 1
ATOM 1550 O O . GLU A 1 192 ? 20.093 66.634 3.663 1.00 30.53 192 GLU A O 1
ATOM 1556 N N . ASN A 1 193 ? 19.839 64.893 5.071 1.00 31.36 193 ASN A N 1
ATOM 1557 C CA . ASN A 1 193 ? 19.459 65.721 6.229 1.00 33.31 193 ASN A CA 1
ATOM 1558 C C . ASN A 1 193 ? 20.645 66.325 6.987 1.00 33.58 193 ASN A C 1
ATOM 1559 O O . ASN A 1 193 ? 20.447 67.057 7.963 1.00 34.60 193 ASN A O 1
ATOM 1564 N N . GLY A 1 194 ? 21.867 66.015 6.561 1.00 33.39 194 GLY A N 1
ATOM 1565 C CA . GLY A 1 194 ? 23.066 66.457 7.267 1.00 34.47 194 GLY A CA 1
ATOM 1566 C C . GLY A 1 194 ? 23.259 65.770 8.610 1.00 34.93 194 GLY A C 1
ATOM 1567 O O . GLY A 1 194 ? 23.891 66.329 9.511 1.00 35.18 194 GLY A O 1
ATOM 1568 N N . GLN A 1 195 ? 22.718 64.560 8.738 1.00 35.04 195 GLN A N 1
ATOM 1569 C CA . GLN A 1 195 ? 22.861 63.757 9.953 1.00 34.45 195 GLN A CA 1
ATOM 1570 C C . GLN A 1 195 ? 23.984 62.750 9.774 1.00 33.83 195 GLN A C 1
ATOM 1571 O O . GLN A 1 195 ? 24.307 62.366 8.649 1.00 34.17 195 GLN A O 1
ATOM 1577 N N . ASP A 1 196 ? 24.574 62.325 10.888 1.00 32.47 196 ASP A N 1
ATOM 1578 C CA . ASP A 1 196 ? 25.612 61.299 10.863 1.00 32.97 196 ASP A CA 1
ATOM 1579 C C . ASP A 1 196 ? 24.990 59.983 10.409 1.00 30.59 196 ASP A C 1
ATOM 1580 O O . ASP A 1 196 ? 23.912 59.624 10.859 1.00 30.35 196 ASP A O 1
ATOM 1585 N N . ILE A 1 197 ? 25.653 59.286 9.497 1.00 29.41 197 ILE A N 1
ATOM 1586 C CA . ILE A 1 197 ? 25.143 57.998 9.019 1.00 28.32 197 ILE A CA 1
ATOM 1587 C C . ILE A 1 197 ? 25.422 56.907 10.050 1.00 27.07 197 ILE A C 1
ATOM 1588 O O . ILE A 1 197 ? 26.296 57.062 10.910 1.00 28.22 197 ILE A O 1
ATOM 1593 N N . PHE A 1 198 ? 24.674 55.813 9.962 1.00 24.79 198 PHE A N 1
ATOM 1594 C CA . PHE A 1 198 ? 24.908 54.638 10.801 1.00 24.45 198 PHE A CA 1
ATOM 1595 C C . PHE A 1 198 ? 25.985 53.758 10.173 1.00 23.82 198 PHE A C 1
ATOM 1596 O O . PHE A 1 198 ? 25.993 53.546 8.957 1.00 24.02 198 PHE A O 1
ATOM 1604 N N . ALA A 1 199 ? 26.875 53.231 11.006 1.00 23.23 199 ALA A N 1
ATOM 1605 C CA . ALA A 1 199 ? 28.005 52.428 10.534 1.00 23.01 199 ALA A CA 1
ATOM 1606 C C . ALA A 1 199 ? 27.539 51.135 9.853 1.00 23.07 199 ALA A C 1
ATOM 1607 O O . ALA A 1 199 ? 28.170 50.663 8.902 1.00 24.11 199 ALA A O 1
ATOM 1609 N N . ASN A 1 200 ? 26.424 50.584 10.327 1.00 22.31 200 ASN A N 1
ATOM 1610 C CA . ASN A 1 200 ? 25.874 49.334 9.801 1.00 21.77 200 ASN A CA 1
ATOM 1611 C C . ASN A 1 200 ? 24.411 49.154 10.250 1.00 21.51 200 ASN A C 1
ATOM 1612 O O . ASN A 1 200 ? 23.918 49.952 11.046 1.00 21.80 200 ASN A O 1
ATOM 1617 N N . PRO A 1 201 ? 23.711 48.122 9.739 1.00 21.24 201 PRO A N 1
ATOM 1618 C CA . PRO A 1 201 ? 22.302 47.948 10.140 1.00 21.08 201 PRO A CA 1
ATOM 1619 C C . PRO A 1 201 ? 22.070 47.649 11.634 1.00 20.77 201 PRO A C 1
ATOM 1620 O O . PRO A 1 201 ? 20.999 47.953 12.145 1.00 19.70 201 PRO A O 1
ATOM 1624 N N . ARG A 1 202 ? 23.048 47.061 12.322 1.00 21.80 202 ARG A N 1
ATOM 1625 C CA . ARG A 1 202 ? 22.912 46.818 13.765 1.00 22.50 202 ARG A CA 1
ATOM 1626 C C . ARG A 1 202 ? 22.855 48.135 14.539 1.00 22.22 202 ARG A C 1
ATOM 1627 O O . ARG A 1 202 ? 21.993 48.320 15.404 1.00 21.70 202 ARG A O 1
ATOM 1635 N N . ASN A 1 203 ? 23.784 49.039 14.240 1.00 21.39 203 ASN A N 1
ATOM 1636 C CA . ASN A 1 203 ? 23.769 50.368 14.853 1.00 21.47 203 ASN A CA 1
ATOM 1637 C C . ASN A 1 203 ? 22.500 51.126 14.480 1.00 20.63 203 ASN A C 1
ATOM 1638 O O . ASN A 1 203 ? 21.934 51.840 15.304 1.00 20.66 203 ASN A O 1
ATOM 1643 N N . ALA A 1 204 ? 22.037 50.951 13.246 1.00 19.80 204 ALA A N 1
ATOM 1644 C CA . ALA A 1 204 ? 20.805 51.605 12.813 1.00 19.75 204 ALA A CA 1
ATOM 1645 C C . ALA A 1 204 ? 19.589 51.077 13.571 1.00 19.48 204 ALA A C 1
ATOM 1646 O O . ALA A 1 204 ? 18.721 51.860 13.953 1.00 20.40 204 ALA A O 1
ATOM 1648 N N . ALA A 1 205 ? 19.522 49.761 13.786 1.00 19.10 205 ALA A N 1
ATOM 1649 C CA . ALA A 1 205 ? 18.443 49.172 14.591 1.00 19.66 205 ALA A CA 1
ATOM 1650 C C . ALA A 1 205 ? 18.532 49.656 16.040 1.00 20.04 205 ALA A C 1
ATOM 1651 O O . ALA A 1 205 ? 17.522 50.013 16.643 1.00 20.35 205 ALA A O 1
ATOM 1653 N N . ALA A 1 206 ? 19.743 49.676 16.594 1.00 21.12 206 ALA A N 1
ATOM 1654 C CA . ALA A 1 206 ? 19.951 50.143 17.972 1.00 21.61 206 ALA A CA 1
ATOM 1655 C C . ALA A 1 206 ? 19.591 51.618 18.136 1.00 21.93 206 ALA A C 1
ATOM 1656 O O . ALA A 1 206 ? 18.910 51.996 19.098 1.00 21.73 206 ALA A O 1
ATOM 1658 N N . GLY A 1 207 ? 20.038 52.451 17.196 1.00 21.94 207 GLY A N 1
ATOM 1659 C CA . GLY A 1 207 ? 19.719 53.873 17.203 1.00 22.56 207 GLY A CA 1
ATOM 1660 C C . GLY A 1 207 ? 18.220 54.096 17.166 1.00 23.06 207 GLY A C 1
ATOM 1661 O O . GLY A 1 207 ? 17.696 54.939 17.895 1.00 24.54 207 GLY A O 1
ATOM 1662 N N . SER A 1 208 ? 17.540 53.320 16.327 1.00 22.93 208 SER A N 1
ATOM 1663 C CA . SER A 1 208 ? 16.091 53.411 16.169 1.00 22.97 208 SER A CA 1
ATOM 1664 C C . SER A 1 208 ? 15.338 53.016 17.443 1.00 23.66 208 SER A C 1
ATOM 1665 O O . SER A 1 208 ? 14.395 53.705 17.851 1.00 23.51 208 SER A O 1
ATOM 1668 N N . LEU A 1 209 ? 15.755 51.921 18.075 1.00 23.77 209 LEU A N 1
ATOM 1669 C CA . LEU A 1 209 ? 15.047 51.400 19.251 1.00 24.77 209 LEU A CA 1
ATOM 1670 C C . LEU A 1 209 ? 15.363 52.168 20.527 1.00 25.66 209 LEU A C 1
ATOM 1671 O O . LEU A 1 209 ? 14.646 52.035 21.522 1.00 26.03 209 LEU A O 1
ATOM 1676 N N . ARG A 1 210 ? 16.425 52.968 20.493 1.00 26.05 210 ARG A N 1
ATOM 1677 C CA . ARG A 1 210 ? 16.791 53.818 21.622 1.00 27.89 210 ARG A CA 1
ATOM 1678 C C . ARG A 1 210 ? 16.379 55.295 21.459 1.00 27.25 210 ARG A C 1
ATOM 1679 O O . ARG A 1 210 ? 16.808 56.149 22.238 1.00 27.56 210 ARG A O 1
ATOM 1687 N N A GLN A 1 211 ? 15.541 55.584 20.462 0.50 27.05 211 GLN A N 1
ATOM 1688 N N B GLN A 1 211 ? 15.546 55.590 20.462 0.50 27.71 211 GLN A N 1
ATOM 1689 C CA A GLN A 1 211 ? 14.931 56.907 20.330 0.50 26.89 211 GLN A CA 1
ATOM 1690 C CA B GLN A 1 211 ? 14.952 56.921 20.334 0.50 27.95 211 GLN A CA 1
ATOM 1691 C C A GLN A 1 211 ? 13.789 57.034 21.329 0.50 26.65 211 GLN A C 1
ATOM 1692 C C B GLN A 1 211 ? 13.789 57.043 21.314 0.50 27.22 211 GLN A C 1
ATOM 1693 O O A GLN A 1 211 ? 12.998 56.102 21.492 0.50 26.00 211 GLN A O 1
ATOM 1694 O O B GLN A 1 211 ? 12.987 56.116 21.450 0.50 26.48 211 GLN A O 1
ATOM 1705 N N . LEU A 1 212 ? 13.707 58.181 22.000 1.00 26.62 212 LEU A N 1
ATOM 1706 C CA . LEU A 1 212 ? 12.674 58.411 23.008 1.00 26.96 212 LEU A CA 1
ATOM 1707 C C . LEU A 1 212 ? 11.334 58.774 22.370 1.00 26.86 212 LEU A C 1
ATOM 1708 O O . LEU A 1 212 ? 10.284 58.552 22.972 1.00 26.34 212 LEU A O 1
ATOM 1713 N N . ASP A 1 213 ? 11.376 59.323 21.158 1.00 26.37 213 ASP A N 1
ATOM 1714 C CA . ASP A 1 213 ? 10.166 59.738 20.453 1.00 26.45 213 ASP A CA 1
ATOM 1715 C C . ASP A 1 213 ? 9.682 58.601 19.563 1.00 25.98 213 ASP A C 1
ATOM 1716 O O . ASP A 1 213 ? 10.300 58.307 18.539 1.00 26.63 213 ASP A O 1
ATOM 1721 N N . THR A 1 214 ? 8.570 57.978 19.949 1.00 25.46 214 THR A N 1
ATOM 1722 C CA . THR A 1 214 ? 8.038 56.816 19.2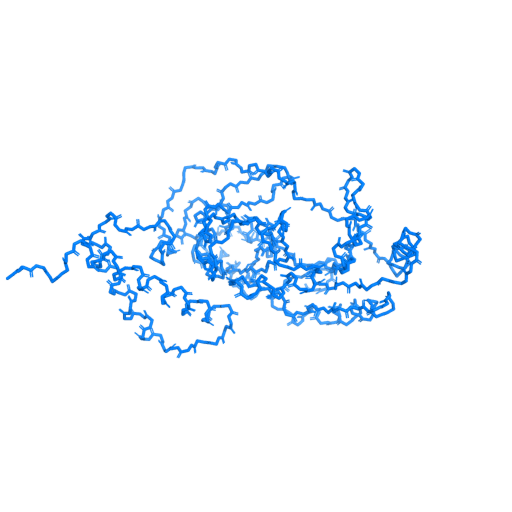24 1.00 25.62 214 THR A CA 1
ATOM 1723 C C . THR A 1 214 ? 7.592 57.133 17.792 1.00 26.64 214 THR A C 1
ATOM 1724 O O . THR A 1 214 ? 7.536 56.235 16.951 1.00 26.40 214 THR A O 1
ATOM 1728 N N . LYS A 1 215 ? 7.276 58.399 17.520 1.00 27.93 215 LYS A N 1
ATOM 1729 C CA . LYS A 1 215 ? 6.946 58.836 16.162 1.00 29.40 215 LYS A CA 1
ATOM 1730 C C . LYS A 1 215 ? 8.126 58.601 15.226 1.00 29.10 215 LYS A C 1
ATOM 1731 O O . LYS A 1 215 ? 7.941 58.155 14.090 1.00 29.49 215 LYS A O 1
ATOM 1737 N N . ILE A 1 216 ? 9.331 58.905 15.708 1.00 28.94 216 ILE A N 1
ATOM 1738 C CA . ILE A 1 216 ? 10.561 58.671 14.949 1.00 28.81 216 ILE A CA 1
ATOM 1739 C C . ILE A 1 216 ? 10.756 57.166 14.759 1.00 27.66 216 ILE A C 1
ATOM 1740 O O . ILE A 1 216 ? 11.030 56.699 13.645 1.00 26.99 216 ILE A O 1
ATOM 1745 N N . VAL A 1 217 ? 10.586 56.412 15.844 1.00 26.33 217 VAL A N 1
ATOM 1746 C CA . VAL A 1 217 ? 10.764 54.961 15.817 1.00 26.52 217 VAL A CA 1
ATOM 1747 C C . VAL A 1 217 ? 9.808 54.320 14.804 1.00 26.83 217 VAL A C 1
ATOM 1748 O O . VAL A 1 217 ? 10.213 53.472 14.009 1.00 26.59 217 VAL A O 1
ATOM 1752 N N . ALA A 1 218 ? 8.548 54.751 14.817 1.00 26.84 218 ALA A N 1
ATOM 1753 C CA . ALA A 1 218 ? 7.541 54.237 13.887 1.00 28.37 218 ALA A CA 1
ATOM 1754 C C . ALA A 1 218 ? 7.908 54.444 12.411 1.00 29.09 218 ALA A C 1
ATOM 1755 O O . ALA A 1 218 ? 7.531 53.629 11.566 1.00 30.03 218 ALA A O 1
ATOM 1757 N N . LYS A 1 219 ? 8.635 55.518 12.103 1.00 30.07 219 LYS A N 1
ATOM 1758 C CA . LYS A 1 219 ? 9.064 55.800 10.722 1.00 30.71 219 LYS A CA 1
ATOM 1759 C C . LYS A 1 219 ? 10.139 54.832 10.223 1.00 30.32 219 LYS A C 1
ATOM 1760 O O . LYS A 1 219 ? 10.307 54.650 9.020 1.00 29.38 219 LYS A O 1
ATOM 1766 N N . ARG A 1 220 ? 10.880 54.237 11.152 1.00 28.86 220 ARG A N 1
ATOM 1767 C CA . ARG A 1 220 ? 11.959 53.317 10.803 1.00 28.21 220 ARG A CA 1
ATOM 1768 C C . ARG A 1 220 ? 11.363 51.955 10.452 1.00 26.79 220 ARG A C 1
ATOM 1769 O O . ARG A 1 220 ? 10.293 51.596 10.954 1.00 27.70 220 ARG A O 1
ATOM 1777 N N A ASN A 1 221 ? 12.040 51.207 9.586 0.50 25.46 221 ASN A N 1
ATOM 1778 N N B ASN A 1 221 ? 12.049 51.207 9.593 0.50 25.79 221 ASN A N 1
ATOM 1779 C CA A ASN A 1 221 ? 11.593 49.868 9.211 0.50 24.87 221 ASN A CA 1
ATOM 1780 C CA B ASN A 1 221 ? 11.613 49.870 9.201 0.50 25.39 221 ASN A CA 1
ATOM 1781 C C A ASN A 1 221 ? 12.357 48.812 9.994 0.50 24.21 221 ASN A C 1
ATOM 1782 C C B ASN A 1 221 ? 12.362 48.807 9.992 0.50 24.49 221 ASN A C 1
ATOM 1783 O O A ASN A 1 221 ? 13.537 48.567 9.729 0.50 23.99 221 ASN A O 1
ATOM 1784 O O B ASN A 1 221 ? 13.540 48.550 9.730 0.50 24.25 221 ASN A O 1
ATOM 1793 N N . LEU A 1 222 ? 11.682 48.203 10.965 1.00 23.38 222 LEU A N 1
ATOM 1794 C CA . LEU A 1 222 ? 12.286 47.179 11.813 1.00 22.40 222 LEU A CA 1
ATOM 1795 C C . LEU A 1 222 ? 11.475 45.897 11.718 1.00 21.79 222 LEU A C 1
ATOM 1796 O O . LEU A 1 222 ? 10.271 45.928 11.446 1.00 21.95 222 LEU A O 1
ATOM 1801 N N . ASN A 1 223 ? 12.136 44.765 11.931 1.00 21.24 223 ASN A N 1
ATOM 1802 C CA . ASN A 1 223 ? 11.447 43.479 11.977 1.00 21.39 223 ASN A CA 1
ATOM 1803 C C . ASN A 1 223 ? 12.046 42.583 13.057 1.00 20.36 223 ASN A C 1
ATOM 1804 O O . ASN A 1 223 ? 13.051 42.936 13.694 1.00 21.03 223 ASN A O 1
ATOM 1809 N N . THR A 1 224 ? 11.412 41.438 13.281 1.00 20.17 224 THR A N 1
ATOM 1810 C CA . THR A 1 224 ? 11.817 40.541 14.353 1.00 19.80 224 THR A CA 1
ATOM 1811 C C . THR A 1 224 ? 11.819 39.074 13.942 1.00 20.07 224 THR A C 1
ATOM 1812 O O . THR A 1 224 ? 11.075 38.654 13.055 1.00 19.97 224 THR A O 1
ATOM 1816 N N . PHE A 1 225 ? 12.678 38.309 14.604 1.00 20.39 225 PHE A N 1
ATOM 1817 C CA . PHE A 1 225 ? 12.571 36.858 14.640 1.00 20.79 225 PHE A CA 1
ATOM 1818 C C . PHE A 1 225 ? 12.708 36.436 16.099 1.00 21.30 225 PHE A C 1
ATOM 1819 O O . PHE A 1 225 ? 13.655 36.852 16.767 1.00 21.34 225 PHE A O 1
ATOM 1827 N N . LEU A 1 226 ? 11.771 35.627 16.592 1.00 21.90 226 LEU A N 1
ATOM 1828 C CA . LEU A 1 226 ? 11.822 35.099 17.960 1.00 22.36 226 LEU A CA 1
ATOM 1829 C C . LEU A 1 226 ? 12.174 33.614 17.900 1.00 23.04 226 LEU A C 1
ATOM 1830 O O . LEU A 1 226 ? 11.709 32.911 17.002 1.00 23.60 226 LEU A O 1
ATOM 1835 N N A TYR A 1 227 ? 12.966 33.136 18.852 0.70 24.61 227 TYR A N 1
ATOM 1836 N N B TYR A 1 227 ? 12.994 33.157 18.847 0.30 23.66 227 TYR A N 1
ATOM 1837 C CA A TYR A 1 227 ? 13.448 31.751 18.804 0.70 26.36 227 TYR A CA 1
ATOM 1838 C CA B TYR A 1 227 ? 13.544 31.796 18.813 0.30 24.38 227 TYR A CA 1
ATOM 1839 C C A TYR A 1 227 ? 13.459 30.981 20.131 0.70 26.47 227 TYR A C 1
ATOM 1840 C C B TYR A 1 227 ? 13.462 30.992 20.122 0.30 25.27 227 TYR A C 1
ATOM 1841 O O A TYR A 1 227 ? 13.735 29.784 20.127 0.70 26.48 227 TYR A O 1
ATOM 1842 O O B TYR A 1 227 ? 13.660 29.777 20.095 0.30 25.42 227 TYR A O 1
ATOM 1859 N N . THR A 1 228 ? 13.188 31.640 21.254 1.00 26.04 228 THR A N 1
ATOM 1860 C CA . THR A 1 228 ? 13.126 30.930 22.542 1.00 27.41 228 THR A CA 1
ATOM 1861 C C . THR A 1 228 ? 12.332 31.691 23.590 1.00 28.26 228 THR A C 1
ATOM 1862 O O . THR A 1 228 ? 11.822 32.782 23.326 1.00 26.70 228 THR A O 1
ATOM 1866 N N . VAL A 1 229 ? 12.201 31.085 24.769 1.00 30.11 229 VAL A N 1
ATOM 1867 C CA . VAL A 1 229 ? 11.584 31.745 25.916 1.00 30.58 229 VAL A CA 1
ATOM 1868 C C . VAL A 1 229 ? 12.439 31.519 27.159 1.00 31.30 229 VAL A C 1
ATOM 1869 O O . VAL A 1 229 ? 13.259 30.597 27.198 1.00 31.81 229 VAL A O 1
ATOM 1873 N N . ALA A 1 230 ? 12.246 32.372 28.162 1.00 30.61 230 ALA A N 1
ATOM 1874 C CA . ALA A 1 230 ? 13.022 32.315 29.396 1.00 31.64 230 ALA A CA 1
ATO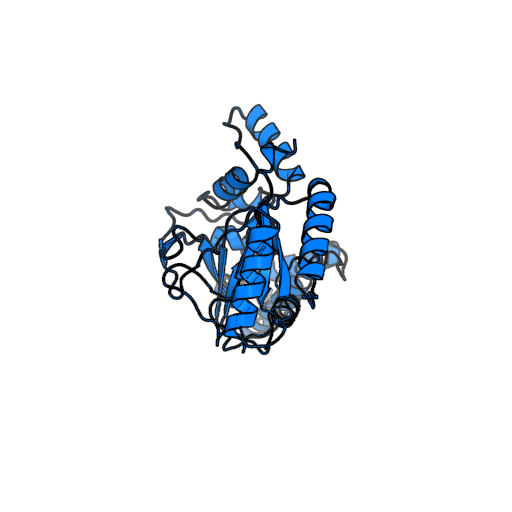M 1875 C C . ALA A 1 230 ? 12.632 31.095 30.226 1.00 32.83 230 ALA A C 1
ATOM 1876 O O . ALA A 1 230 ? 13.470 30.513 30.919 1.00 32.66 230 ALA A O 1
ATOM 1878 N N . ASP A 1 231 ? 11.356 30.727 30.141 1.00 34.13 231 ASP A N 1
ATOM 1879 C CA . ASP A 1 231 ? 10.788 29.635 30.924 1.00 36.59 231 ASP A CA 1
ATOM 1880 C C . ASP A 1 231 ? 9.753 28.897 30.075 1.00 36.95 231 ASP A C 1
ATOM 1881 O O . ASP A 1 231 ? 8.702 29.449 29.748 1.00 37.02 231 ASP A O 1
ATOM 1886 N N . PHE A 1 232 ? 10.054 27.647 29.729 1.00 37.29 232 PHE A N 1
ATOM 1887 C CA . PHE A 1 232 ? 9.165 26.834 28.891 1.00 38.09 232 PHE A CA 1
ATOM 1888 C C . PHE A 1 232 ? 7.997 26.201 29.662 1.00 39.49 232 PHE A C 1
ATOM 1889 O O . PHE A 1 232 ? 7.227 25.431 29.089 1.00 40.51 232 PHE A O 1
ATOM 1897 N N . GLY A 1 233 ? 7.859 26.538 30.945 1.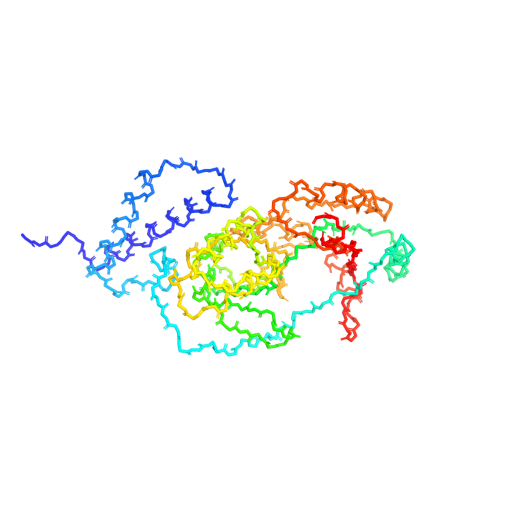00 41.07 233 GLY A N 1
ATOM 1898 C CA . GLY A 1 233 ? 6.752 26.061 31.784 1.00 42.32 233 GLY A CA 1
ATOM 1899 C C . GLY A 1 233 ? 5.366 26.046 31.154 1.00 43.09 233 GLY A C 1
ATOM 1900 O O . GLY A 1 233 ? 4.705 25.007 31.154 1.00 43.42 233 GLY A O 1
ATOM 1901 N N . PRO A 1 234 ? 4.908 27.197 30.620 1.00 43.48 234 PRO A N 1
ATOM 1902 C CA . PRO A 1 234 ? 3.580 27.288 30.001 1.00 43.64 234 PRO A CA 1
ATOM 1903 C C . PRO A 1 234 ? 3.525 26.841 28.533 1.00 43.34 234 PRO A C 1
ATOM 1904 O O . PRO A 1 234 ? 2.457 26.895 27.919 1.00 44.26 234 PRO A O 1
ATOM 1908 N N . MET A 1 235 ? 4.659 26.410 27.981 1.00 42.41 235 MET A N 1
ATOM 1909 C CA . MET A 1 235 ? 4.725 25.906 26.612 1.00 42.09 235 MET A CA 1
ATOM 1910 C C . MET A 1 235 ? 4.494 24.394 26.586 1.00 41.37 235 MET A C 1
ATOM 1911 O O . MET A 1 235 ? 4.877 23.687 27.520 1.00 40.37 235 MET A O 1
ATOM 1916 N N . LYS A 1 236 ? 3.874 23.911 25.513 1.00 40.60 236 LYS A N 1
ATOM 1917 C CA . LYS A 1 236 ? 3.682 22.474 25.301 1.00 40.80 236 LYS A CA 1
ATOM 1918 C C . LYS A 1 236 ? 4.913 21.798 24.693 1.00 38.73 236 LYS A C 1
ATOM 1919 O O . LYS A 1 236 ? 5.070 20.583 24.806 1.00 37.22 236 LYS A O 1
ATOM 1925 N N . ALA A 1 237 ? 5.780 22.582 24.051 1.00 35.69 237 ALA A N 1
ATOM 1926 C CA . ALA A 1 237 ? 6.927 22.045 23.308 1.00 34.85 237 ALA A CA 1
ATOM 1927 C C . ALA A 1 237 ? 7.868 21.213 24.180 1.00 34.14 237 ALA A C 1
ATOM 1928 O O . ALA A 1 237 ? 8.149 21.579 25.321 1.00 32.86 237 ALA A O 1
ATOM 1930 N N . LYS A 1 238 ? 8.341 20.093 23.635 1.00 34.19 238 LYS A N 1
ATOM 1931 C CA . LYS A 1 238 ? 9.337 19.251 24.305 1.00 34.31 238 LYS A CA 1
ATOM 1932 C C . LYS A 1 238 ? 10.691 19.253 23.585 1.00 32.57 238 LYS A C 1
ATOM 1933 O O . LYS A 1 238 ? 11.654 18.637 24.055 1.00 31.58 238 LYS A O 1
ATOM 1939 N N . THR A 1 239 ? 10.756 19.933 22.441 1.00 30.10 239 THR A N 1
ATOM 1940 C CA . THR A 1 239 ? 11.996 20.094 21.693 1.00 28.98 239 THR A CA 1
ATOM 1941 C C . THR A 1 239 ? 12.084 21.527 21.190 1.00 28.71 239 THR A C 1
ATOM 1942 O O . THR A 1 239 ? 11.082 22.245 21.189 1.00 28.23 239 THR A O 1
ATOM 1946 N N A GLN A 1 240 ? 13.277 21.926 20.755 0.50 28.66 240 GLN A N 1
ATOM 1947 N N B GLN A 1 240 ? 13.278 21.933 20.763 0.50 28.29 240 GLN A N 1
ATOM 1948 C CA A GLN A 1 240 ? 13.505 23.273 20.236 0.50 28.55 240 GLN A CA 1
ATOM 1949 C CA B GLN A 1 240 ? 13.500 23.281 20.237 0.50 27.96 240 GLN A CA 1
ATOM 1950 C C A GLN A 1 240 ? 12.768 23.492 18.918 0.50 28.41 240 GLN A C 1
ATOM 1951 C C B GLN A 1 240 ? 12.769 23.495 18.915 0.50 28.07 240 GLN A C 1
ATOM 1952 O O A GLN A 1 240 ? 12.186 24.553 18.701 0.50 27.93 240 GLN A O 1
ATOM 1953 O O B GLN A 1 240 ? 12.191 24.557 18.692 0.50 27.63 240 GLN A O 1
ATOM 1964 N N . PHE A 1 241 ? 12.797 22.486 18.045 1.00 28.31 241 PHE A N 1
ATOM 1965 C CA . PHE A 1 241 ? 12.089 22.550 16.768 1.00 29.32 241 PHE A CA 1
ATOM 1966 C C . PHE A 1 241 ? 10.591 22.742 17.003 1.00 28.89 241 PHE A C 1
ATOM 1967 O O . PHE A 1 241 ? 9.967 23.581 16.363 1.00 28.61 241 PHE A O 1
ATOM 1975 N N . GLU A 1 242 ? 10.032 21.986 17.944 1.00 29.05 242 GLU A N 1
ATOM 1976 C CA . GLU A 1 242 ? 8.634 22.162 18.356 1.00 29.70 242 GLU A CA 1
ATOM 1977 C C . GLU A 1 242 ? 8.383 23.547 18.943 1.00 28.59 242 GLU A C 1
ATOM 1978 O O . GLU A 1 242 ? 7.328 24.139 18.716 1.00 29.57 242 GLU A O 1
ATOM 1984 N N . ALA A 1 243 ? 9.343 24.048 19.715 1.00 28.27 243 ALA A N 1
ATOM 1985 C CA . ALA A 1 243 ? 9.223 25.373 20.319 1.00 27.83 243 ALA A CA 1
ATOM 1986 C C . ALA A 1 243 ? 9.097 26.463 19.251 1.00 27.45 243 ALA A C 1
ATOM 1987 O O . ALA A 1 243 ? 8.277 27.369 19.387 1.00 27.42 243 ALA A O 1
ATOM 1989 N N . LEU A 1 244 ? 9.890 26.364 18.186 1.00 26.83 244 LEU A N 1
ATOM 1990 C CA . LEU A 1 244 ? 9.803 27.325 17.079 1.00 27.00 244 LEU A CA 1
ATOM 1991 C C . LEU A 1 244 ? 8.432 27.275 16.401 1.00 27.25 244 LEU A C 1
ATOM 1992 O O . LEU A 1 244 ? 7.863 28.315 16.080 1.00 27.16 244 LEU A O 1
ATOM 1997 N N . GLU A 1 245 ? 7.901 26.067 16.202 1.00 28.05 245 GLU A N 1
ATOM 1998 C CA . GLU A 1 245 ? 6.570 25.894 15.601 1.00 30.04 245 GLU A CA 1
ATOM 1999 C C . GLU A 1 245 ? 5.495 26.518 16.486 1.00 28.75 245 GLU A C 1
ATOM 2000 O O . GLU A 1 245 ? 4.568 27.168 15.988 1.00 29.34 245 GLU A O 1
ATOM 2006 N N . GLU A 1 246 ? 5.634 26.313 17.795 1.00 28.54 246 GLU A N 1
ATOM 2007 C CA . GLU A 1 246 ? 4.668 26.798 18.783 1.00 28.79 246 GLU A CA 1
ATOM 2008 C C . GLU A 1 246 ? 4.697 28.324 18.885 1.00 28.24 246 GLU A C 1
ATOM 2009 O O . GLU A 1 246 ? 3.650 28.967 18.983 1.00 27.67 246 GLU A O 1
ATOM 2015 N N . LEU A 1 247 ? 5.895 28.904 18.861 1.00 27.43 247 LEU A N 1
ATOM 2016 C CA . LEU A 1 247 ? 6.027 30.368 18.853 1.00 26.92 247 LEU A CA 1
ATOM 2017 C C . LEU A 1 247 ? 5.355 30.962 17.613 1.00 26.95 247 LEU A C 1
ATOM 2018 O O . LEU A 1 247 ? 4.684 31.998 17.698 1.00 27.54 247 LEU A O 1
ATOM 2023 N N . SER A 1 248 ? 5.520 30.299 16.471 1.00 27.64 248 SER A N 1
ATOM 2024 C CA . SER A 1 248 ? 4.876 30.719 15.231 1.00 27.87 248 SER A CA 1
ATOM 2025 C C . SER A 1 248 ? 3.356 30.583 15.344 1.00 28.17 248 SER A C 1
ATOM 2026 O O . SER A 1 248 ? 2.626 31.483 14.949 1.00 27.95 248 SER A O 1
ATOM 2029 N N . ALA A 1 249 ? 2.900 29.462 15.902 1.00 28.36 249 ALA A N 1
ATOM 2030 C CA . ALA A 1 249 ? 1.469 29.191 16.070 1.00 28.87 249 ALA A CA 1
ATOM 2031 C C . ALA A 1 249 ? 0.763 30.247 16.918 1.00 29.18 249 ALA A C 1
ATOM 2032 O O . ALA A 1 249 ? -0.358 30.658 16.587 1.00 29.75 249 ALA A O 1
ATOM 2034 N N . ILE A 1 250 ? 1.407 30.685 18.002 1.00 28.32 250 ILE A N 1
ATOM 2035 C CA . ILE A 1 250 ? 0.785 31.647 18.925 1.00 28.59 250 ILE A CA 1
ATOM 2036 C C . ILE A 1 250 ? 0.906 33.111 18.487 1.00 28.00 250 ILE A C 1
ATOM 2037 O O . ILE A 1 250 ? 0.269 33.982 19.085 1.00 29.63 250 ILE A O 1
ATOM 2042 N N . GLY A 1 251 ? 1.709 33.377 17.454 1.00 26.94 251 GLY A N 1
ATOM 2043 C CA . GLY A 1 251 ? 1.668 34.669 16.757 1.00 25.96 251 GLY A CA 1
ATOM 2044 C C . GLY A 1 251 ? 2.969 35.427 16.564 1.00 25.26 251 GLY A C 1
ATOM 2045 O O . GLY A 1 251 ? 2.944 36.555 16.081 1.00 24.73 251 GLY A O 1
ATOM 2046 N N . PHE A 1 252 ? 4.098 34.821 16.935 1.00 24.96 252 PHE A N 1
ATOM 2047 C CA . PHE A 1 252 ? 5.408 35.448 16.762 1.00 23.71 252 PHE A CA 1
ATOM 2048 C C . PHE A 1 252 ? 5.976 35.164 15.379 1.00 23.38 252 PHE A C 1
ATOM 2049 O O . PHE A 1 252 ? 5.729 34.111 14.808 1.00 23.87 252 PHE A O 1
ATOM 2057 N N . ARG A 1 253 ? 6.750 36.110 14.855 1.00 22.27 253 ARG A N 1
ATOM 2058 C CA . ARG A 1 253 ? 7.504 35.879 13.632 1.00 22.19 253 ARG A CA 1
ATOM 2059 C C . ARG A 1 253 ? 8.734 35.024 13.951 1.00 21.93 253 ARG A C 1
ATOM 2060 O O . ARG A 1 253 ? 9.543 35.384 14.811 1.00 22.82 253 ARG A O 1
ATOM 2068 N N . THR A 1 254 ? 8.852 33.889 13.268 1.00 22.48 254 THR A N 1
ATOM 2069 C CA . THR A 1 254 ? 9.994 32.988 13.432 1.00 22.90 254 THR A CA 1
ATOM 2070 C C . THR A 1 254 ? 10.720 32.839 12.107 1.00 22.93 254 THR A C 1
ATOM 2071 O O . THR A 1 254 ? 10.141 33.046 11.041 1.00 23.48 254 THR A O 1
ATOM 2075 N N . ASN A 1 255 ? 11.993 32.469 12.181 1.00 23.33 255 ASN A N 1
ATOM 2076 C CA . ASN A 1 255 ? 12.812 32.361 10.982 1.00 23.67 255 ASN A CA 1
ATOM 2077 C C . ASN A 1 255 ? 12.567 31.028 10.280 1.00 24.49 255 ASN A C 1
ATOM 2078 O O . ASN A 1 255 ? 12.697 29.974 10.894 1.00 25.00 255 ASN A O 1
ATOM 2083 N N . PRO A 1 256 ? 12.212 31.076 8.985 1.00 25.86 256 PRO A N 1
ATOM 2084 C CA . PRO A 1 256 ? 11.814 29.872 8.253 1.00 26.49 256 PRO A CA 1
ATOM 2085 C C . PRO A 1 256 ? 12.968 28.997 7.748 1.00 27.16 256 PRO A C 1
ATOM 2086 O O . PRO A 1 256 ? 12.718 27.945 7.155 1.00 28.88 256 PRO A O 1
ATOM 2090 N N . GLU A 1 257 ? 14.212 29.411 7.980 1.00 26.72 257 GLU A N 1
ATOM 2091 C CA . GLU A 1 257 ? 15.373 28.691 7.459 1.00 26.97 257 GLU A CA 1
ATOM 2092 C C . GLU A 1 257 ? 15.900 27.610 8.410 1.00 27.07 257 GLU A C 1
ATOM 2093 O O . GLU A 1 257 ? 16.902 26.965 8.105 1.00 27.85 257 GLU A O 1
ATOM 2099 N N . ARG A 1 258 ? 15.242 27.396 9.548 1.00 28.28 258 ARG A N 1
ATOM 2100 C CA . ARG A 1 258 ? 15.727 26.396 10.501 1.00 29.65 258 ARG A CA 1
ATOM 2101 C C . ARG A 1 258 ? 15.631 24.985 9.924 1.00 30.51 258 ARG A C 1
ATOM 2102 O O . ARG A 1 258 ? 14.817 24.725 9.029 1.00 30.30 258 ARG A O 1
ATOM 2110 N N A GLN A 1 259 ? 16.461 24.086 10.446 0.50 30.27 259 GLN A N 1
ATOM 2111 N N B GLN A 1 259 ? 16.480 24.092 10.425 0.50 29.85 259 GLN A N 1
ATOM 2112 C CA A GLN A 1 259 ? 16.466 22.689 10.019 0.50 30.83 259 GLN A CA 1
ATOM 2113 C CA B GLN A 1 259 ? 16.457 22.687 10.027 0.50 30.18 259 GLN A CA 1
ATOM 2114 C C A GLN A 1 259 ? 16.851 21.781 11.182 0.50 30.62 259 GLN A C 1
ATOM 2115 C C B GLN A 1 259 ? 16.821 21.801 11.210 0.50 30.24 259 GLN A C 1
ATOM 2116 O O A GLN A 1 259 ? 17.773 22.093 11.939 0.50 29.76 259 GLN A O 1
ATOM 2117 O O B GLN A 1 259 ? 17.693 22.148 12.009 0.50 29.47 259 GLN A O 1
ATOM 2128 N N . LEU A 1 260 ? 16.147 20.658 11.319 1.00 30.54 260 LEU A N 1
ATOM 2129 C CA . LEU A 1 260 ? 16.479 19.652 12.331 1.00 31.54 260 LEU A CA 1
ATOM 2130 C C . LEU A 1 260 ? 17.470 18.658 11.717 1.00 32.41 260 LEU A C 1
ATOM 2131 O O . LEU A 1 260 ? 17.148 17.979 10.739 1.00 33.18 260 LEU A O 1
ATOM 2136 N N . CYS A 1 261 ? 18.668 18.582 12.291 1.00 32.68 261 CYS A N 1
ATOM 2137 C CA . CYS A 1 261 ? 19.741 17.729 11.772 1.00 34.13 261 CYS A CA 1
ATOM 2138 C C . CYS A 1 261 ? 19.997 16.525 12.682 1.00 35.83 261 CYS A C 1
ATOM 2139 O O . CYS A 1 261 ? 20.034 16.662 13.901 1.00 34.12 261 CYS A O 1
ATOM 2142 N N . GLN A 1 262 ? 20.182 15.348 12.078 1.00 38.62 262 GLN A N 1
ATOM 2143 C CA . GLN A 1 262 ? 20.341 14.094 12.838 1.00 40.03 262 GLN A CA 1
ATOM 2144 C C . GLN A 1 262 ? 21.788 13.745 13.196 1.00 40.55 262 GLN A C 1
ATOM 2145 O O . GLN A 1 262 ? 22.030 12.877 14.044 1.00 40.96 262 GLN A O 1
ATOM 2151 N N . SER A 1 263 ? 22.741 14.405 12.546 1.00 39.00 263 SER A N 1
ATOM 2152 C CA . SER A 1 263 ? 24.159 14.221 12.839 1.00 38.47 263 SER A CA 1
ATOM 2153 C C . SER A 1 263 ? 24.894 15.544 12.673 1.00 37.87 263 SER A C 1
ATOM 2154 O O . SER A 1 263 ? 24.378 16.475 12.047 1.00 37.47 263 SER A O 1
ATOM 2157 N N . ILE A 1 264 ? 26.101 15.618 13.230 1.00 38.40 264 ILE A N 1
ATOM 2158 C CA . ILE A 1 264 ? 26.940 16.807 13.096 1.00 37.87 264 ILE A CA 1
ATOM 2159 C C . ILE A 1 264 ? 27.385 17.001 11.643 1.00 37.56 264 ILE A C 1
ATOM 2160 O O . ILE A 1 264 ? 27.690 18.121 11.230 1.00 35.77 264 ILE A O 1
ATOM 2165 N N . ASP A 1 265 ? 27.412 15.914 10.873 1.00 37.40 265 ASP A N 1
ATOM 2166 C CA . ASP A 1 265 ? 27.728 15.999 9.447 1.00 38.25 265 ASP A CA 1
ATOM 2167 C C . ASP A 1 265 ? 26.606 16.722 8.694 1.00 36.58 265 ASP A C 1
ATOM 2168 O O . ASP A 1 265 ? 26.872 17.537 7.812 1.00 36.36 265 ASP A O 1
ATOM 2173 N N . GLU A 1 266 ? 25.357 16.444 9.060 1.00 35.32 266 GLU A N 1
ATOM 2174 C CA . GLU A 1 266 ? 24.219 17.197 8.526 1.00 34.51 266 GLU A CA 1
ATOM 2175 C C . GLU A 1 266 ? 24.268 18.660 8.974 1.00 32.25 266 GLU A C 1
ATOM 2176 O O . GLU A 1 266 ? 23.955 19.554 8.195 1.00 31.58 266 GLU A O 1
ATOM 2182 N N . VAL A 1 267 ? 24.666 18.893 10.223 1.00 29.78 267 VAL A N 1
ATOM 2183 C CA . VAL A 1 267 ? 24.848 20.258 10.728 1.00 28.44 267 VAL A CA 1
ATOM 2184 C C . VAL A 1 267 ? 25.884 21.001 9.882 1.00 28.06 267 VAL A C 1
ATOM 2185 O O . VAL A 1 267 ? 25.702 22.170 9.546 1.00 27.16 267 VAL A O 1
ATOM 2189 N N . TRP A 1 268 ? 26.969 20.319 9.526 1.00 28.32 268 TRP A N 1
ATOM 2190 C CA . TRP A 1 268 ? 28.013 20.950 8.733 1.00 29.00 268 TRP A CA 1
ATOM 2191 C C . TRP A 1 268 ? 27.507 21.369 7.373 1.00 28.64 268 TRP A C 1
ATOM 2192 O O . TRP A 1 268 ? 27.801 22.476 6.913 1.00 28.62 268 TRP A O 1
ATOM 2203 N N . ALA A 1 269 ? 26.724 20.505 6.728 1.00 28.58 269 ALA A N 1
ATOM 2204 C CA . ALA A 1 269 ? 26.126 20.823 5.421 1.00 28.13 269 ALA A CA 1
ATOM 2205 C C . ALA A 1 269 ? 25.208 22.043 5.489 1.00 27.54 269 ALA A C 1
ATOM 2206 O O . ALA A 1 269 ? 25.190 22.871 4.572 1.00 27.14 269 ALA A O 1
ATOM 2208 N N . TYR A 1 270 ? 24.451 22.145 6.578 1.00 26.47 270 TYR A N 1
ATOM 2209 C CA . TYR A 1 270 ? 23.593 23.305 6.830 1.00 25.93 270 TYR A CA 1
ATOM 2210 C C . TYR A 1 270 ? 24.426 24.582 6.943 1.00 25.57 270 TYR A C 1
ATOM 2211 O O . TYR A 1 270 ? 24.059 25.616 6.382 1.00 25.91 270 TYR A O 1
ATOM 2220 N N . ILE A 1 271 ? 25.541 24.504 7.665 1.00 25.89 271 ILE A N 1
ATOM 2221 C CA . ILE A 1 271 ? 26.449 25.640 7.811 1.00 25.32 271 ILE A CA 1
ATOM 2222 C C . ILE A 1 271 ? 26.966 26.082 6.442 1.00 25.96 271 ILE A C 1
ATOM 2223 O O . ILE A 1 271 ? 26.922 27.269 6.111 1.00 25.06 271 ILE A O 1
ATOM 2228 N N . GLU A 1 272 ? 27.432 25.114 5.654 1.00 26.40 272 GLU A N 1
ATOM 2229 C CA . GLU A 1 272 ? 27.909 25.374 4.294 1.00 27.76 272 GLU A CA 1
ATOM 2230 C C . GLU A 1 272 ? 26.813 25.976 3.410 1.00 27.23 272 GLU A C 1
ATOM 2231 O O . GLU A 1 272 ? 27.062 26.941 2.682 1.00 26.35 272 GLU A O 1
ATOM 2237 N N . GLU A 1 273 ? 25.611 25.407 3.488 1.00 26.69 273 GLU A N 1
ATOM 2238 C CA . GLU A 1 273 ? 24.458 25.868 2.703 1.00 27.14 273 GLU A CA 1
ATOM 2239 C C . GLU A 1 273 ? 24.165 27.344 2.959 1.00 26.73 273 GLU A C 1
ATOM 2240 O O . GLU A 1 273 ? 23.988 28.123 2.020 1.00 27.00 273 GLU A O 1
ATOM 2246 N N . TYR A 1 274 ? 24.121 27.731 4.229 1.00 25.85 274 TYR A N 1
ATOM 2247 C CA . TYR A 1 274 ? 23.714 29.091 4.570 1.00 24.62 274 TYR A CA 1
ATOM 2248 C C . TYR A 1 274 ? 24.842 30.117 4.550 1.00 24.50 274 TYR A C 1
ATOM 2249 O O . TYR A 1 274 ? 24.572 31.314 4.510 1.00 24.18 274 TYR A O 1
ATOM 2258 N N . HIS A 1 275 ? 26.095 29.669 4.548 1.00 25.33 275 HIS A N 1
ATOM 2259 C CA . HIS A 1 275 ? 27.190 30.590 4.229 1.00 25.77 275 HIS A CA 1
ATOM 2260 C C . HIS A 1 275 ? 27.017 31.063 2.805 1.00 26.58 275 HIS A C 1
ATOM 2261 O O . HIS A 1 275 ? 27.165 32.247 2.515 1.00 26.03 275 HIS A O 1
ATOM 2268 N N . GLU A 1 276 ? 26.672 30.144 1.908 1.00 28.14 276 GLU A N 1
ATOM 2269 C CA . GLU A 1 276 ? 26.430 30.486 0.508 1.00 29.62 276 GLU A CA 1
ATOM 2270 C C . GLU A 1 276 ? 25.160 31.330 0.330 1.00 28.20 276 GLU A C 1
ATOM 2271 O O . GLU A 1 276 ? 25.147 32.265 -0.473 1.00 28.51 276 GLU A O 1
ATOM 2277 N N . LYS A 1 277 ? 24.107 31.019 1.082 1.00 27.03 277 LYS A N 1
ATOM 2278 C CA . LYS A 1 277 ? 22.844 31.771 0.989 1.00 26.34 277 LYS A CA 1
ATOM 2279 C C . LYS A 1 277 ? 22.861 33.136 1.696 1.00 24.94 277 LYS A C 1
ATOM 2280 O O . LYS A 1 277 ? 21.986 33.966 1.450 1.00 24.60 277 LYS A O 1
ATOM 2286 N N . ARG A 1 278 ? 23.844 33.355 2.563 1.00 23.90 278 ARG A N 1
ATOM 2287 C CA . ARG A 1 278 ? 23.948 34.589 3.362 1.00 23.59 278 ARG A CA 1
ATOM 2288 C C . ARG A 1 278 ? 23.683 35.865 2.557 1.00 23.01 278 ARG A C 1
ATOM 2289 O O . ARG A 1 278 ? 22.885 36.710 2.958 1.00 22.97 278 ARG A O 1
ATOM 2297 N N . SER A 1 279 ? 24.354 35.997 1.417 1.00 23.26 279 SER A N 1
ATOM 2298 C CA . SER A 1 279 ? 24.250 37.203 0.595 1.00 23.49 279 SER A CA 1
ATOM 2299 C C . SER A 1 279 ? 22.860 37.435 0.008 1.00 23.71 279 SER A C 1
ATOM 2300 O O . SER A 1 279 ? 22.532 38.560 -0.365 1.00 24.05 279 SER A O 1
ATOM 2303 N N . THR A 1 280 ? 22.054 36.379 -0.080 1.00 23.95 280 THR A N 1
ATOM 2304 C CA . THR A 1 280 ? 20.720 36.465 -0.671 1.00 24.34 280 THR A CA 1
ATOM 2305 C C . THR A 1 280 ? 19.642 36.874 0.334 1.00 23.88 280 THR A C 1
ATOM 2306 O O . THR A 1 280 ? 18.520 37.166 -0.058 1.00 24.70 280 THR A O 1
ATOM 2310 N N . LEU A 1 281 ? 19.971 36.888 1.626 1.00 23.07 281 LEU A N 1
ATOM 2311 C CA . LEU A 1 281 ? 18.976 37.173 2.655 1.00 22.81 281 LEU A CA 1
ATOM 2312 C C . LEU A 1 281 ? 18.817 38.681 2.830 1.00 22.52 281 LEU A C 1
ATOM 2313 O O . LEU A 1 281 ? 19.796 39.424 2.688 1.00 22.86 281 LEU A O 1
ATOM 2318 N N . PRO A 1 282 ? 17.583 39.146 3.125 1.00 22.37 282 PRO A N 1
ATOM 2319 C CA . PRO A 1 282 ? 17.338 40.582 3.306 1.00 21.98 282 PRO A CA 1
ATOM 2320 C C . PRO A 1 282 ? 17.696 41.090 4.710 1.00 21.58 282 PRO A C 1
ATOM 2321 O O . PRO A 1 282 ? 17.578 42.282 4.976 1.00 21.82 282 PRO A O 1
ATOM 2325 N N . TYR A 1 283 ? 18.137 40.182 5.578 1.00 21.18 283 TYR A N 1
ATOM 2326 C CA . TYR A 1 283 ? 18.584 40.511 6.928 1.00 21.25 283 TYR A CA 1
ATOM 2327 C C . TYR A 1 283 ? 19.991 39.948 7.131 1.00 21.20 283 TYR A C 1
ATOM 2328 O O . TYR A 1 283 ? 20.372 38.961 6.495 1.00 20.72 283 TYR A O 1
ATOM 2337 N N . GLU A 1 284 ? 20.753 40.570 8.025 1.00 21.07 284 GLU A N 1
ATOM 2338 C CA . GLU A 1 284 ? 22.116 40.137 8.309 1.00 21.88 284 GLU A CA 1
ATOM 2339 C C . GLU A 1 284 ? 22.148 38.970 9.294 1.00 21.44 284 GLU A C 1
ATOM 2340 O O . GLU A 1 284 ? 21.351 38.909 10.235 1.00 20.67 284 GLU A O 1
ATOM 2346 N N . ILE A 1 285 ? 23.080 38.050 9.070 1.00 21.43 285 ILE A N 1
ATOM 2347 C CA . ILE A 1 285 ? 23.373 36.996 10.040 1.00 21.54 285 ILE A CA 1
ATOM 2348 C C . ILE A 1 285 ? 24.863 37.022 10.365 1.00 21.99 285 ILE A C 1
ATOM 2349 O O . ILE A 1 285 ? 25.670 37.410 9.529 1.00 22.01 285 ILE A O 1
ATOM 2354 N N . ASP A 1 286 ? 25.233 36.646 11.585 1.00 23.26 286 ASP A N 1
ATOM 2355 C CA . ASP A 1 286 ? 26.655 36.592 11.930 1.00 24.17 286 ASP A CA 1
ATOM 2356 C C . ASP A 1 286 ? 27.137 35.148 12.084 1.00 23.66 286 ASP A C 1
ATOM 2357 O O . ASP A 1 286 ? 28.300 34.9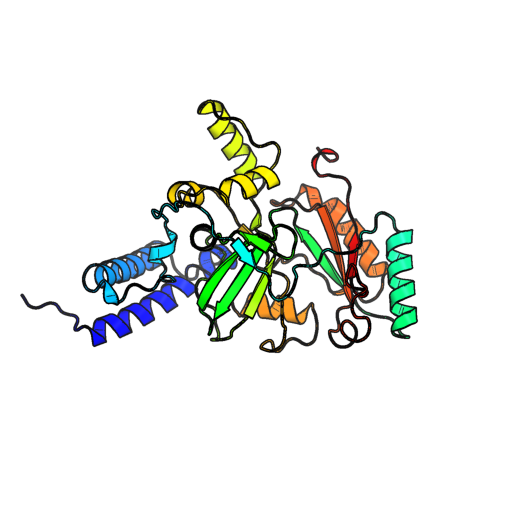09 12.407 1.00 22.05 286 ASP A O 1
ATOM 2362 N N . GLY A 1 287 ? 26.243 34.194 11.829 1.00 22.67 287 GLY A N 1
ATOM 2363 C CA . GLY A 1 287 ? 26.587 32.784 11.926 1.00 22.90 287 GLY A CA 1
ATOM 2364 C C . GLY A 1 287 ? 25.394 31.859 12.053 1.00 22.71 287 GLY A C 1
ATOM 2365 O O . GLY A 1 287 ? 24.298 32.173 11.587 1.00 21.70 287 GLY A O 1
ATOM 2366 N N . ILE A 1 288 ? 25.633 30.713 12.689 1.00 22.64 288 ILE A N 1
ATOM 2367 C CA . ILE A 1 288 ? 24.666 29.625 12.805 1.00 22.87 288 ILE A CA 1
ATOM 2368 C C . ILE A 1 288 ? 24.603 29.178 14.251 1.00 22.91 288 ILE A C 1
ATOM 2369 O O . ILE A 1 288 ? 25.644 28.966 14.881 1.00 23.02 288 ILE A O 1
ATOM 2374 N N . VAL A 1 289 ? 23.393 29.009 14.781 1.00 22.61 289 VAL A N 1
ATOM 2375 C CA . VAL A 1 289 ? 23.237 28.484 16.133 1.00 22.92 289 VAL A CA 1
ATOM 2376 C C . VAL A 1 289 ? 22.839 27.014 16.047 1.00 22.99 289 VAL A C 1
ATOM 2377 O O . VAL A 1 289 ? 21.951 26.648 15.280 1.00 23.55 289 VAL A O 1
ATOM 2381 N N . ILE A 1 290 ? 23.542 26.184 16.814 1.00 23.42 290 ILE A N 1
ATOM 2382 C CA . ILE A 1 290 ? 23.354 24.740 16.822 1.00 23.27 290 ILE A CA 1
ATOM 2383 C C . ILE A 1 290 ? 22.945 24.376 18.238 1.00 22.89 290 ILE A C 1
ATOM 2384 O O . ILE A 1 290 ? 23.714 24.592 19.168 1.00 22.58 290 ILE A O 1
ATOM 2389 N N . LYS A 1 291 ? 21.738 23.841 18.396 1.00 22.58 291 LYS A N 1
ATOM 2390 C CA . LYS A 1 291 ? 21.187 23.519 19.711 1.00 23.52 291 LYS A CA 1
ATOM 2391 C C . LYS A 1 291 ? 20.784 22.052 19.764 1.00 22.65 291 LYS A C 1
ATOM 2392 O O . LYS A 1 291 ? 20.146 21.563 18.839 1.00 22.29 291 LYS A O 1
ATOM 2398 N N . VAL A 1 292 ? 21.132 21.358 20.847 1.00 23.03 292 VAL A N 1
ATOM 2399 C CA . VAL A 1 292 ? 20.567 20.028 21.094 1.00 23.35 292 VAL A CA 1
ATOM 2400 C C . VAL A 1 292 ? 19.046 20.168 21.063 1.00 23.88 292 VAL A C 1
ATOM 2401 O O . VAL A 1 292 ? 18.487 21.012 21.759 1.00 23.00 292 VAL A O 1
ATOM 2405 N N . ASN A 1 293 ? 18.377 19.370 20.233 1.00 24.35 293 ASN A N 1
ATOM 2406 C CA . ASN A 1 293 ? 16.940 19.554 20.004 1.00 24.67 293 ASN A CA 1
ATOM 2407 C C . ASN A 1 293 ? 16.062 19.217 21.215 1.00 25.73 293 ASN A C 1
ATOM 2408 O O . ASN A 1 293 ? 15.182 19.988 21.576 1.00 24.65 293 ASN A O 1
ATOM 2413 N N . GLU A 1 294 ? 16.306 18.064 21.829 1.00 27.32 294 GLU A N 1
ATOM 2414 C CA . GLU A 1 294 ? 15.458 17.559 22.915 1.00 29.16 294 GLU A CA 1
ATOM 2415 C C . GLU A 1 294 ? 15.660 18.346 24.215 1.00 29.03 294 GLU A C 1
ATOM 2416 O O . GLU A 1 294 ? 16.778 18.447 24.717 1.00 28.07 294 GLU A O 1
ATOM 2422 N N . PHE A 1 295 ? 14.580 18.908 24.756 1.00 29.55 295 PHE A N 1
ATOM 2423 C CA . PHE A 1 295 ? 14.662 19.654 26.016 1.00 30.15 295 PHE A CA 1
ATOM 2424 C C . PHE A 1 295 ? 15.162 18.783 27.164 1.00 30.58 295 PHE A C 1
ATOM 2425 O O . PHE A 1 295 ? 15.884 19.268 28.031 1.00 30.38 295 PHE A O 1
ATOM 2433 N N . ALA A 1 296 ? 14.772 17.510 27.173 1.00 31.66 296 ALA A N 1
ATOM 2434 C CA . ALA A 1 296 ? 15.233 16.576 28.204 1.00 32.55 296 ALA A CA 1
ATOM 2435 C C . ALA A 1 296 ? 16.757 16.532 28.232 1.00 32.52 296 ALA A C 1
ATOM 2436 O O . ALA A 1 296 ? 17.372 16.530 29.301 1.00 33.64 296 ALA A O 1
ATOM 2438 N N . LEU A 1 297 ? 17.359 16.515 27.047 1.00 32.44 297 LEU A N 1
ATOM 2439 C CA . LEU A 1 297 ?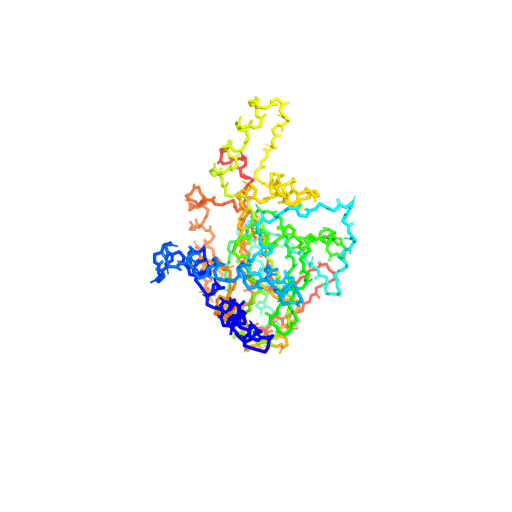 18.809 16.444 26.924 1.00 31.30 297 LEU A CA 1
ATOM 2440 C C . LEU A 1 297 ? 19.457 17.795 27.228 1.00 30.62 297 LEU A C 1
ATOM 2441 O O . LEU A 1 297 ? 20.524 17.847 27.835 1.00 29.76 297 LEU A O 1
ATOM 2446 N N . GLN A 1 298 ? 18.807 18.887 26.828 1.00 29.62 298 GLN A N 1
ATOM 2447 C CA . GLN A 1 298 ? 19.265 20.221 27.223 1.00 29.85 298 GLN A CA 1
ATOM 2448 C C . GLN A 1 298 ? 19.346 20.347 28.748 1.00 30.77 298 GLN A C 1
ATOM 2449 O O . GLN A 1 298 ? 20.322 20.873 29.273 1.00 29.65 298 GLN A O 1
ATOM 2455 N N A ASP A 1 299 ? 18.311 19.868 29.439 0.50 32.02 299 ASP A N 1
ATOM 2456 N N B ASP A 1 299 ? 18.316 19.863 29.442 0.50 31.62 299 ASP A N 1
ATOM 2457 C CA A ASP A 1 299 ? 18.252 19.918 30.902 0.50 33.40 299 ASP A CA 1
ATOM 2458 C CA B ASP A 1 299 ? 18.261 19.936 30.904 0.50 32.73 299 ASP A CA 1
ATOM 2459 C C A ASP A 1 299 ? 19.369 19.094 31.541 0.50 33.78 299 ASP A C 1
ATOM 2460 C C B ASP A 1 299 ? 19.358 19.086 31.554 0.50 33.41 299 ASP A C 1
ATOM 2461 O O A ASP A 1 299 ? 19.995 19.524 32.513 0.50 33.94 299 ASP A O 1
ATOM 2462 O O B ASP A 1 299 ? 19.960 19.494 32.551 0.50 33.67 299 ASP A O 1
ATOM 2471 N N . GLU A 1 300 ? 19.613 17.912 30.983 1.00 33.83 300 GLU A N 1
ATOM 2472 C CA . GLU A 1 300 ? 20.679 17.030 31.453 1.00 35.07 300 GLU A CA 1
ATOM 2473 C C . GLU A 1 300 ? 22.048 17.705 31.313 1.00 33.85 300 GLU A C 1
ATOM 2474 O O . GLU A 1 300 ? 22.843 17.704 32.249 1.00 34.55 300 GLU A O 1
ATOM 2480 N N . LEU A 1 301 ? 22.296 18.305 30.153 1.00 31.70 301 LEU A N 1
ATOM 2481 C CA . LEU A 1 301 ? 23.567 18.980 29.878 1.00 30.86 301 LEU A CA 1
ATOM 2482 C C . LEU A 1 301 ? 23.752 20.218 30.753 1.00 30.34 301 LEU A C 1
ATOM 2483 O O . LEU A 1 301 ? 24.837 20.464 31.284 1.00 30.29 301 LEU A O 1
ATOM 2488 N N . GLY A 1 302 ? 22.686 20.997 30.894 1.00 30.46 302 GLY A N 1
ATOM 2489 C CA . GLY A 1 302 ? 22.706 22.178 31.743 1.00 30.76 302 GLY A CA 1
ATOM 2490 C C . GLY A 1 302 ? 23.598 23.288 31.223 1.00 30.55 302 GLY A C 1
ATOM 2491 O O . GLY A 1 302 ? 23.951 23.327 30.041 1.00 29.32 302 GLY A O 1
ATOM 2492 N N . PHE A 1 303 ? 23.959 24.190 32.127 1.00 30.95 303 PHE A N 1
ATOM 2493 C CA . PHE A 1 303 ? 24.811 25.322 31.819 1.00 31.74 303 PHE A CA 1
ATOM 2494 C C . PHE A 1 303 ? 26.109 25.190 32.593 1.00 32.71 303 PHE A C 1
ATOM 2495 O O . PHE A 1 303 ? 26.147 24.569 33.662 1.00 31.82 303 PHE A O 1
ATOM 2503 N N . THR A 1 304 ? 27.167 25.786 32.052 1.00 33.38 304 THR A N 1
ATOM 2504 C CA . THR A 1 304 ? 28.359 26.084 32.834 1.00 35.36 304 THR A CA 1
ATOM 2505 C C . THR A 1 304 ? 28.088 27.408 33.545 1.00 36.54 304 THR A C 1
ATOM 2506 O O . THR A 1 304 ? 26.971 27.931 33.486 1.00 35.32 304 THR A O 1
ATOM 2510 N N . VAL A 1 305 ? 29.101 27.956 34.208 1.00 39.14 305 VAL A N 1
ATOM 2511 C CA . VAL A 1 305 ? 28.969 29.277 34.830 1.00 40.55 305 VAL A CA 1
ATOM 2512 C C . VAL A 1 305 ? 28.689 30.341 33.765 1.00 41.32 305 VAL A C 1
ATOM 2513 O O . VAL A 1 305 ? 27.953 31.296 34.017 1.00 41.63 305 VAL A O 1
ATOM 2517 N N . LYS A 1 306 ? 29.264 30.145 32.577 1.00 40.83 306 LYS A N 1
ATOM 2518 C CA . LYS A 1 306 ? 29.242 31.145 31.503 1.00 41.44 306 LYS A CA 1
ATOM 2519 C C . LYS A 1 306 ? 28.146 30.960 30.450 1.00 40.27 306 LYS A C 1
ATOM 2520 O O . LYS A 1 306 ? 27.654 31.950 29.904 1.00 41.41 306 LYS A O 1
ATOM 2526 N N . ALA A 1 307 ? 27.778 29.715 30.139 1.00 37.41 307 ALA A N 1
ATOM 2527 C CA . ALA A 1 307 ? 26.884 29.465 28.998 1.00 35.69 307 ALA A CA 1
ATOM 2528 C C . ALA A 1 307 ? 26.312 28.045 28.943 1.00 33.36 307 ALA A C 1
ATOM 2529 O O . ALA A 1 307 ? 26.769 27.158 29.671 1.00 33.51 307 ALA A O 1
ATOM 2531 N N . PRO A 1 308 ? 25.320 27.822 28.056 1.00 32.21 308 PRO A N 1
ATOM 2532 C CA . PRO A 1 308 ? 24.748 26.483 27.918 1.00 30.72 308 PRO A CA 1
ATOM 2533 C C . PRO A 1 308 ? 25.781 25.466 27.433 1.00 29.53 308 PRO A C 1
ATOM 2534 O O . PRO A 1 308 ? 26.667 25.813 26.657 1.00 28.83 308 PRO A O 1
ATOM 2538 N N A ARG A 1 309 ? 25.675 24.227 27.906 0.50 29.44 309 ARG A N 1
ATOM 2539 N N B ARG A 1 309 ? 25.663 24.229 27.904 0.50 28.66 309 ARG A N 1
ATOM 2540 C CA A AR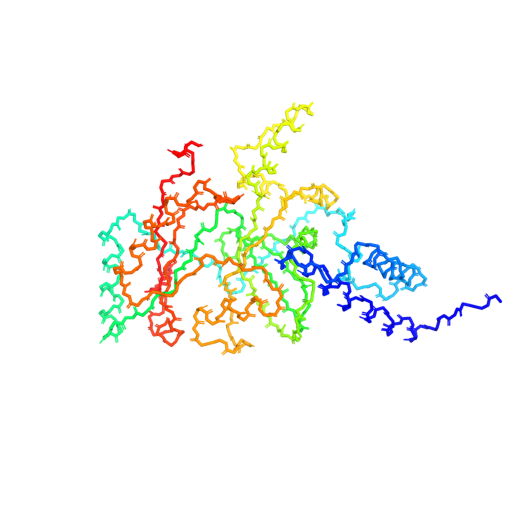G A 1 309 ? 26.506 23.137 27.390 0.50 29.54 309 ARG A CA 1
ATOM 2541 C CA B ARG A 1 309 ? 26.492 23.133 27.408 0.50 28.27 309 ARG A CA 1
ATOM 2542 C C A ARG A 1 309 ? 25.803 22.380 26.262 0.50 28.82 309 ARG A C 1
ATOM 2543 C C B ARG A 1 309 ? 25.788 22.363 26.289 0.50 28.13 309 ARG A C 1
ATOM 2544 O O A ARG A 1 309 ? 26.345 21.403 25.747 0.50 28.41 309 ARG A O 1
ATOM 2545 O O B ARG A 1 309 ? 26.313 21.361 25.807 0.50 27.89 309 ARG A O 1
ATOM 2560 N N . TRP A 1 310 ? 24.617 22.849 25.870 1.00 27.58 310 TRP A N 1
ATOM 2561 C CA . TRP A 1 310 ? 23.806 22.199 24.827 1.00 27.24 310 TRP A CA 1
ATOM 2562 C C . TRP A 1 310 ? 23.694 23.004 23.555 1.00 26.05 310 TRP A C 1
ATOM 2563 O O . TRP A 1 310 ? 22.939 22.633 22.647 1.00 25.69 310 TRP A O 1
ATOM 2574 N N . ALA A 1 311 ? 24.458 24.091 23.448 1.00 24.37 311 ALA A N 1
ATOM 2575 C CA . ALA A 1 311 ? 24.453 24.907 22.232 1.00 24.03 311 ALA A CA 1
ATOM 2576 C C . ALA A 1 311 ? 25.810 25.524 21.930 1.00 23.43 311 ALA A C 1
ATOM 2577 O O . ALA A 1 311 ? 26.648 25.669 22.813 1.00 22.75 311 ALA A O 1
ATOM 2579 N N . ILE A 1 312 ? 26.016 25.857 20.658 1.00 23.24 312 ILE A N 1
ATOM 2580 C CA . ILE A 1 312 ? 27.193 26.584 20.201 1.00 23.12 312 ILE A CA 1
ATOM 2581 C C . ILE A 1 312 ? 26.790 27.481 19.031 1.00 22.96 312 ILE A C 1
ATOM 2582 O O . ILE A 1 312 ? 25.898 27.137 18.248 1.00 22.69 312 ILE A O 1
ATOM 2587 N N . ALA A 1 313 ? 27.444 28.633 18.926 1.00 23.42 313 ALA A N 1
ATOM 2588 C CA . ALA A 1 313 ? 27.258 29.525 17.787 1.00 23.15 313 ALA A CA 1
ATOM 2589 C C . ALA A 1 313 ? 28.488 29.428 16.892 1.00 23.88 313 ALA A C 1
ATOM 2590 O O . ALA A 1 313 ? 29.600 29.722 17.331 1.00 23.91 313 ALA A O 1
ATOM 2592 N N . TYR A 1 314 ? 28.293 28.981 15.656 1.00 24.33 314 TYR A N 1
ATOM 2593 C CA . TYR A 1 314 ? 29.359 28.977 14.667 1.00 24.62 314 TYR A CA 1
ATOM 2594 C C . TYR A 1 314 ? 29.366 30.355 14.025 1.00 24.47 314 TYR A C 1
ATOM 2595 O O . TYR A 1 314 ? 28.370 30.756 13.436 1.00 24.14 314 TYR A O 1
ATOM 2604 N N A LYS A 1 315 ? 30.484 31.067 14.134 0.50 24.92 315 LYS A N 1
ATOM 2605 N N B LYS A 1 315 ? 30.479 31.073 14.152 0.50 25.04 315 LYS A N 1
ATOM 2606 C CA A LYS A 1 315 ? 30.575 32.444 13.650 0.50 25.10 315 LYS A CA 1
ATOM 2607 C CA B LYS A 1 315 ? 30.587 32.440 13.644 0.50 25.29 315 LYS A CA 1
ATOM 2608 C C A LYS A 1 315 ? 31.186 32.508 12.251 0.50 24.98 315 LYS A C 1
ATOM 2609 C C B LYS A 1 315 ? 31.168 32.469 12.234 0.50 25.08 315 LYS A C 1
ATOM 2610 O O A LYS A 1 315 ? 32.278 31.988 12.022 0.50 25.23 315 LYS A O 1
ATOM 2611 O O B LYS A 1 315 ? 32.219 31.880 11.981 0.50 25.28 315 LYS A O 1
ATOM 2622 N N . PHE A 1 316 ? 30.474 33.147 11.321 1.00 24.62 316 PHE A N 1
ATOM 2623 C CA . PHE A 1 316 ? 30.997 33.422 9.984 1.00 24.54 316 PHE A CA 1
ATOM 2624 C C . PHE A 1 316 ? 31.913 34.641 10.068 1.00 24.71 316 PHE A C 1
ATOM 2625 O O . PHE A 1 316 ? 31.916 35.356 11.075 1.00 23.79 316 PHE A O 1
ATOM 2633 N N . PRO A 1 317 ? 32.682 34.906 8.997 1.00 24.87 317 PRO A N 1
ATOM 2634 C CA . PRO A 1 317 ? 33.369 36.188 8.923 1.00 24.84 317 PRO A CA 1
ATOM 2635 C C . PRO A 1 317 ? 32.382 37.344 9.047 1.00 25.08 317 PRO A C 1
ATOM 2636 O O . PRO A 1 317 ? 31.201 37.176 8.729 1.00 24.72 317 PRO A O 1
ATOM 2640 N N . PRO A 1 318 ? 32.856 38.518 9.496 1.00 25.73 318 PRO A N 1
ATOM 2641 C CA . PRO A 1 318 ? 31.934 39.647 9.626 1.00 25.65 318 PRO A CA 1
ATOM 2642 C C . PRO A 1 318 ? 31.284 39.996 8.294 1.00 25.18 318 PRO A C 1
ATOM 2643 O O . PRO A 1 318 ? 31.882 39.776 7.235 1.00 24.16 318 PRO A O 1
ATOM 2647 N N . GLU A 1 319 ? 30.067 40.530 8.355 1.00 25.13 319 GLU A N 1
ATOM 2648 C CA . GLU A 1 319 ? 29.352 40.983 7.164 1.00 26.00 319 GLU A CA 1
ATOM 2649 C C . GLU A 1 319 ? 30.224 41.875 6.287 1.00 26.38 319 GLU A C 1
ATOM 2650 O O . GLU A 1 319 ? 30.198 41.759 5.063 1.00 26.62 319 GLU A O 1
ATOM 2656 N N . GLU A 1 320 ? 31.010 42.743 6.923 1.00 26.71 320 GLU A N 1
ATOM 2657 C CA . GLU A 1 320 ? 31.839 43.721 6.214 1.00 27.40 320 GLU A CA 1
ATOM 2658 C C . GLU A 1 320 ? 32.946 43.063 5.372 1.00 28.51 320 GLU A C 1
ATOM 2659 O O . GLU A 1 320 ? 33.431 43.666 4.411 1.00 28.64 320 GLU A O 1
ATOM 2665 N N . ALA A 1 321 ? 33.335 41.841 5.745 1.00 29.10 321 ALA A N 1
ATOM 2666 C CA . ALA A 1 321 ? 34.337 41.052 5.014 1.00 29.80 321 ALA A CA 1
ATOM 2667 C C . ALA A 1 321 ? 33.767 40.323 3.795 1.00 31.18 321 ALA A C 1
ATOM 2668 O O . ALA A 1 321 ? 34.528 39.770 2.993 1.00 31.75 321 ALA A O 1
ATOM 2670 N N . GLU A 1 322 ? 32.441 40.302 3.668 1.00 30.79 322 GLU A N 1
ATOM 2671 C CA . GLU A 1 322 ? 31.775 39.693 2.517 1.00 32.60 322 GLU A CA 1
ATOM 2672 C C . GLU A 1 322 ? 30.975 40.785 1.804 1.00 35.61 322 GLU A C 1
ATOM 2673 O O . GLU A 1 322 ? 29.762 40.688 1.603 1.00 36.52 322 GLU A O 1
ATOM 2679 N N . THR A 1 323 ? 31.727 41.823 1.431 1.00 40.64 323 THR A N 1
ATOM 2680 C CA . THR A 1 323 ? 31.246 43.079 0.840 1.00 44.61 323 THR A CA 1
ATOM 2681 C C . THR A 1 323 ? 29.927 43.580 1.418 1.00 46.19 323 THR A C 1
ATOM 2682 O O . THR A 1 323 ? 29.919 44.500 2.236 1.00 48.39 323 THR A O 1
#

Solvent-accessible surface area: 16404 Å² total; per-residue (Å²): 214,157,86,122,55,86,99,100,43,0,45,72,81,0,107,93,3,21,148,51,0,23,76,27,12,50,18,98,89,31,110,114,121,68,77,36,123,84,148,41,55,82,188,35,48,130,61,0,55,68,6,9,101,95,32,84,136,21,69,47,91,12,0,7,20,72,17,82,28,45,125,89,40,124,41,32,136,135,0,69,8,127,73,77,13,84,68,38,69,70,0,130,44,106,138,53,0,62,36,7,8,108,137,2,101,180,43,24,64,116,110,6,21,0,0,0,13,9,57,9,28,21,36,17,0,0,0,62,1,94,100,0,28,3,54,24,0,0,8,73,48,109,5,77,58,3,29,35,0,10,55,2,0,12,10,5,73,6,0,14,2,117,15,105,60,101,26,55,10,24,0,13,0,22,0,10,3,24,58,136,27,24,95,63,22,19,92,103,33,104,133,96,72,80,126,93,32,84,23,11,49,76,0,0,27,18,0,0,119,63,63,37,2,120,64,1,37,151,40,80,17,33,0,6,1,62,14,9,22,81,52,65,52,13,182,12,154,12,2,59,83,0,4,90,26,0,47,71,5,6,1,47,18,16,97,45,42,69,60,0,110,42,10,91,76,0,38,54,2,4,98,68,12,69,143,79,14,96,103,19,67,12,16,0,18,0,0,13,0,14,0,7,74,24,73,22,13,112,105,8,21,108,66,162,174,4,1,103,19,3,5,0,27,49,12,62,82,25,105,70,71,169

InterPro domains:
  IPR001357 BRCT domain [PF00533] (596-669)
  IPR001357 BRCT domain [PS50172] (595-676)
  IPR001357 BRCT domain [SM00292] (597-674)
  IPR001679 NAD-dependent DNA ligase [MF_01588] (9-671)
  IPR001679 NAD-dependent DNA ligase [PIRSF001604] (11-672)
  IPR001679 NAD-dependent DNA ligase [TIGR00575] (18-667)
  IPR004149 Zinc-finger, NAD-dependent DNA ligase C4-type [PF03119] (408-434)
  IPR004150 NAD-dependent DNA ligase, OB-fold [PF03120] (322-399)
  IPR010994 RuvA domain 2-like [SSF47781] (404-584)
  IPR012340 Nucleic acid-binding, OB-fold [G3DSA:2.40.50.140] (319-391)
  IPR012340 Nucleic acid-binding, OB-fold [SSF50249] (318-402)
  IPR013839 NAD-dependent DNA ligase, adenylation [PF01653] (75-319)
  IPR013839 NAD-dependent DNA ligase, adenylation [cd00114] (13-318)
  IPR013840 NAD-dependent DNA ligase, N-terminal [SM00532] (10-448)
  IPR018239 NAD-dependent DNA ligase, active site [PS01055] (120-149)
  IPR033136 NAD-dependent DNA ligase, conserved site [PS01056] (332-347)
  IPR036420 BRCT domain superfamily [G3DSA:3.40.50.10190] (594-674)
  IPR036420 BRCT domain superfamily [SSF52113] (598-673)
  IPR041663 DisA/LigA, helix-hairpin-helix motif [PF12826] (510-572)
  IPR060101 SAM-like helix-hairpin-helix tandem [PF14520] (449-500)

Secondary structure (DSSP, 8-state):
---S--HHHHHHHHHHHHHHHHHHHIIIIIIS--SS-HHHHHHHHHHHHHHHHH-GGG--TTSGGGSS---B-SSPPEEE-SS----PPEE-SHHHHHHHHHHHHHHHSS---EEEEEEE-SEEEEEEEETTEEEEEEE-TTSSEEEB-HHHHHTSTTS-SB-SS---EEEEEEEE--HHHHHHHHHHHHHTTPPPPSSHHHHHHHHHT-SBHHHHHHS--EEEEEEES--TT---SBHHHHHHHHHHHT----TT-EEESSHHHHHHHHHHHHHHGGG-SS-EEEEEEEESBHHHHHHH-B-SSSBSSEEEEEPPPGGG--

Radius of gyration: 21.37 Å; Cα contacts (8 Å, |Δi|>4): 613; chains: 1; bounding box: 67×58×37 Å

B-factor: mean 30.52, std 6.75, range [19.1, 66.49]

Foldseek 3Di:
DDDPDDPVRLLVLLVVLQVVLLVQLLCVPFVVHGPDDVVVSVVSVVVNVVSCVVPVVSDDCLGLVLQQFFDFDPAWDKDFDPQFPADFAADADLCRLVVLQVVLCVLVVHFFKKKKDFAFQAWKKKFWAAQFATDFIFTCVVRGMTTTLSSLVSNQSLDRRGWPGGDTWIWIWHKWAFQVLLVVVQVVCVVVVHDHAPGGRSVRVVLSRGRGSNSNNVGHMHIAIQDTSDCVVPPDQWSVVVQVRCVNGRHRHDPLMDIGRHSVSVVVSQVVVVVCQVVDRGHTQFMKIFRTGVVSQVSQQADPRGGSGMYTHGDPDPVVVD